Protein AF-A0AAD1HKG4-F1 (afdb_monomer_lite)

pLDDT: mean 86.73, std 10.95, range [50.19, 98.06]

Sequence (274 aa):
MAKKSSDQDLAYVILAVIAFFAVAWPYLLGTWLAVRAGAENPSTERSVTGWVFEAIWLIILASIVIVPRVQSAREQAEKARAEEEARRLAALKEQRKVDFGLAGAQRYEEAAVSVARIARSEAARTGWLGDDPAAYDFRADLKAIADNLRKAEKIRSVTADASSIRTFTESDKQMLRDAKAAVAKLEGSVERSILLIFECAKEAASIDLALREGRENVEMAARRDDLRNRLGSILYGAEGVPTEATSEAADVVTSRVAAFHDLKAALIDQRHAS

Secondary structure (DSSP, 8-state):
--HHHHHHHHHHHHHHHHHHHHHHHHHHHHHHHHHHTT--SS-HHHHHHHHHHHHHHHHHHHHHHHHHHHHHHHHHHHHHHHHHHHHHHHHHHHHHHHHHHHHHHHHHHHHHHHHHHHHHSHHHHTTTT-SSGGGG-THHHHHHHHHHHHHHHHHHHHHHGGGG-S---HHHHHHHHHHHHHHHHHHHHHHHHHHHHHHHHHHHHHHHHHHHHHHHHHHHHHHHHHHHHHHHHHHHSTTSS------HHHHHHHHHHHHHHHHHHHHHHHHH--

Radius of gyration: 45.84 Å; chains: 1; bounding box: 136×102×107 Å

Structure (mmCIF, N/CA/C/O backbone):
data_AF-A0AAD1HKG4-F1
#
_entry.id   AF-A0AAD1HKG4-F1
#
loop_
_atom_site.group_PDB
_atom_site.id
_atom_site.type_symbol
_atom_site.label_atom_id
_atom_site.label_alt_id
_atom_site.label_comp_id
_atom_site.label_asym_id
_atom_site.label_entity_id
_atom_site.label_seq_id
_atom_site.pdbx_PDB_ins_code
_atom_site.Cartn_x
_atom_site.Cartn_y
_atom_site.Cartn_z
_atom_site.occupancy
_atom_site.B_iso_or_equiv
_atom_site.auth_seq_id
_atom_site.auth_comp_id
_atom_site.auth_asym_id
_atom_site.auth_atom_id
_atom_site.pdbx_PDB_model_num
ATOM 1 N N . MET A 1 1 ? 19.906 61.289 -37.831 1.00 51.72 1 MET A N 1
ATOM 2 C CA . MET A 1 1 ? 19.184 60.078 -37.375 1.00 51.72 1 MET A CA 1
ATOM 3 C C . MET A 1 1 ? 18.498 59.433 -38.582 1.00 51.72 1 MET A C 1
ATOM 5 O O . MET A 1 1 ? 17.422 59.879 -38.933 1.00 51.72 1 MET A O 1
ATOM 9 N N . ALA A 1 2 ? 19.122 58.468 -39.272 1.00 55.19 2 ALA A N 1
ATOM 10 C CA . ALA A 1 2 ? 18.482 57.758 -40.405 1.00 55.19 2 ALA A CA 1
ATOM 11 C C . ALA A 1 2 ? 19.029 56.336 -40.676 1.00 55.19 2 ALA A C 1
ATOM 13 O O . ALA A 1 2 ? 18.552 55.655 -41.573 1.00 55.19 2 ALA A O 1
ATOM 14 N N . LYS A 1 3 ? 20.019 55.852 -39.910 1.00 55.12 3 LYS A N 1
ATOM 15 C CA . LYS A 1 3 ? 20.698 54.574 -40.201 1.00 55.12 3 LYS A CA 1
ATOM 16 C C . LYS A 1 3 ? 19.987 53.335 -39.631 1.00 55.12 3 LYS A C 1
ATOM 18 O O . LYS A 1 3 ? 20.236 52.226 -40.073 1.00 55.12 3 LYS A O 1
ATOM 23 N N . LYS A 1 4 ? 19.067 53.519 -38.678 1.00 53.75 4 LYS A N 1
ATOM 24 C CA . LYS A 1 4 ? 18.483 52.409 -37.906 1.00 53.75 4 LYS A CA 1
ATOM 25 C C . LYS A 1 4 ? 17.431 51.585 -38.672 1.00 53.75 4 LYS A C 1
ATOM 27 O O . LYS A 1 4 ? 17.257 50.424 -38.339 1.00 53.75 4 LYS A O 1
ATOM 32 N N . SER A 1 5 ? 16.772 52.155 -39.691 1.00 59.03 5 SER A N 1
ATOM 33 C CA . SER A 1 5 ? 15.777 51.432 -40.514 1.00 59.03 5 SER A CA 1
ATOM 34 C C . SER A 1 5 ? 16.444 50.482 -41.510 1.00 59.03 5 SER A C 1
ATOM 36 O O . SER A 1 5 ? 16.098 49.312 -41.567 1.00 59.03 5 SER A O 1
ATOM 38 N N . SER A 1 6 ? 17.475 50.955 -42.223 1.00 69.75 6 SER A N 1
ATOM 39 C CA . SER A 1 6 ? 18.133 50.189 -43.294 1.00 69.75 6 SER A CA 1
ATOM 40 C C . SER A 1 6 ? 18.816 48.911 -42.802 1.00 69.75 6 SER A C 1
ATOM 42 O O . SER A 1 6 ? 18.782 47.902 -43.501 1.00 69.75 6 SER A O 1
ATOM 44 N N . ASP A 1 7 ? 19.433 48.940 -41.618 1.00 77.19 7 ASP A N 1
ATOM 45 C CA . ASP A 1 7 ? 20.088 47.754 -41.050 1.00 77.19 7 ASP A CA 1
ATOM 46 C C . ASP A 1 7 ? 19.054 46.715 -40.579 1.00 77.19 7 ASP A C 1
ATOM 48 O O . ASP A 1 7 ? 19.297 45.511 -40.651 1.00 77.19 7 ASP A O 1
ATOM 52 N N . GLN A 1 8 ? 17.877 47.169 -40.139 1.00 79.19 8 GLN A N 1
ATOM 53 C CA . GLN A 1 8 ? 16.785 46.300 -39.709 1.00 79.19 8 GLN A CA 1
ATOM 54 C C . GLN A 1 8 ? 16.089 45.641 -40.911 1.00 79.19 8 GLN A C 1
ATOM 56 O O . GLN A 1 8 ? 15.831 44.439 -40.886 1.00 79.19 8 GLN A O 1
ATOM 61 N N . ASP A 1 9 ? 15.870 46.396 -41.989 1.00 81.81 9 ASP A N 1
ATOM 62 C CA . ASP A 1 9 ? 15.311 45.886 -43.246 1.00 81.81 9 ASP A CA 1
ATOM 63 C C . ASP A 1 9 ? 16.254 44.865 -43.906 1.00 81.81 9 ASP A C 1
ATOM 65 O O . ASP A 1 9 ? 15.821 43.797 -44.343 1.00 81.81 9 ASP A O 1
ATOM 69 N N . LEU A 1 10 ? 17.566 45.131 -43.889 1.00 86.50 10 LEU A N 1
ATOM 70 C CA . LEU A 1 10 ? 18.582 44.191 -44.367 1.00 86.50 10 LEU A CA 1
ATOM 71 C C . LEU A 1 10 ? 18.596 42.893 -43.543 1.00 86.50 10 LEU A C 1
ATOM 73 O O . LEU A 1 10 ? 18.680 41.804 -44.111 1.00 86.50 10 LEU A O 1
ATOM 77 N N . ALA A 1 11 ? 18.471 42.988 -42.216 1.00 85.06 11 ALA A N 1
ATOM 78 C CA . ALA A 1 11 ? 18.411 41.818 -41.343 1.00 85.06 11 ALA A CA 1
ATOM 79 C C . ALA A 1 11 ? 17.186 40.933 -41.636 1.00 85.06 11 ALA A C 1
ATOM 81 O O . ALA A 1 11 ? 17.314 39.708 -41.677 1.00 85.06 11 ALA A O 1
ATOM 82 N N . TYR A 1 12 ? 16.018 41.528 -41.905 1.00 86.44 12 TYR A N 1
ATOM 83 C CA . TYR A 1 12 ? 14.821 40.771 -42.287 1.00 86.44 12 TYR A CA 1
ATOM 84 C C . TYR A 1 12 ? 14.972 40.068 -43.635 1.00 86.44 12 TYR A C 1
ATOM 86 O O . TYR A 1 12 ? 14.580 38.909 -43.762 1.00 86.44 12 TYR A O 1
ATOM 94 N N . VAL A 1 13 ? 15.578 40.729 -44.625 1.00 86.31 13 VAL A N 1
ATOM 95 C CA . VAL A 1 13 ? 15.847 40.113 -45.932 1.00 86.31 13 VAL A CA 1
ATOM 96 C C . VAL A 1 13 ? 16.807 38.932 -45.788 1.00 86.31 13 VAL A C 1
ATOM 98 O O . VAL A 1 13 ? 16.543 37.861 -46.330 1.00 86.31 13 VAL A O 1
ATOM 101 N N . ILE A 1 14 ? 17.883 39.084 -45.010 1.00 87.94 14 ILE A N 1
ATOM 102 C CA . ILE A 1 14 ? 18.837 37.998 -44.749 1.00 87.94 14 ILE A CA 1
ATOM 103 C C . ILE A 1 14 ? 18.140 36.816 -44.060 1.00 87.94 14 ILE A C 1
ATOM 105 O O . ILE A 1 14 ? 18.314 35.674 -44.481 1.00 87.94 14 ILE A O 1
ATOM 109 N N . LEU A 1 15 ? 17.305 37.072 -43.049 1.00 86.62 15 LEU A N 1
ATOM 110 C CA . LEU A 1 15 ? 16.539 36.026 -42.366 1.00 86.62 15 LEU A CA 1
ATOM 111 C C . LEU A 1 15 ? 15.551 35.319 -43.301 1.00 86.62 15 LEU A C 1
ATOM 113 O O . LEU A 1 15 ? 15.438 34.096 -43.243 1.00 86.62 15 LEU A O 1
ATOM 117 N N . ALA A 1 16 ? 14.876 36.056 -44.185 1.00 85.25 16 ALA A N 1
ATOM 118 C CA . ALA A 1 16 ? 13.955 35.482 -45.163 1.00 85.25 16 ALA A CA 1
ATOM 119 C C . ALA A 1 16 ? 14.681 34.584 -46.178 1.00 85.25 16 ALA A C 1
ATOM 121 O O . ALA A 1 16 ? 14.198 33.497 -46.489 1.00 85.25 16 ALA A O 1
ATOM 122 N N . VAL A 1 17 ? 15.863 34.995 -46.648 1.00 85.62 17 VAL A N 1
ATOM 123 C CA . VAL A 1 17 ? 16.695 34.186 -47.553 1.00 85.62 17 VAL A CA 1
ATOM 124 C C . VAL A 1 17 ? 17.203 32.926 -46.851 1.00 85.62 17 VAL A C 1
ATOM 126 O O . VAL A 1 17 ? 17.112 31.837 -47.413 1.00 85.62 17 VAL A O 1
ATOM 129 N N . ILE A 1 18 ? 17.684 33.039 -45.609 1.00 87.25 18 ILE A N 1
ATOM 130 C CA . ILE A 1 18 ? 18.124 31.879 -44.819 1.00 87.25 18 ILE A CA 1
ATOM 131 C C . ILE A 1 18 ? 16.960 30.912 -44.587 1.00 87.25 18 ILE A C 1
ATOM 133 O O . ILE A 1 18 ? 17.129 29.709 -44.771 1.00 87.25 18 ILE A O 1
ATOM 137 N N . ALA A 1 19 ? 15.775 31.418 -44.239 1.00 83.00 19 ALA A N 1
ATOM 138 C CA . ALA A 1 19 ? 14.579 30.600 -44.070 1.00 83.00 19 ALA A CA 1
ATOM 139 C C . ALA A 1 19 ? 14.176 29.905 -45.380 1.00 83.00 19 ALA A C 1
ATOM 141 O O . ALA A 1 19 ? 13.879 28.713 -45.370 1.00 83.00 19 ALA A O 1
ATOM 142 N N . PHE A 1 20 ? 14.229 30.614 -46.512 1.00 83.38 20 PHE A N 1
ATOM 143 C CA . PHE A 1 20 ? 13.955 30.036 -47.825 1.00 83.38 20 PHE A CA 1
ATOM 144 C C . PHE A 1 20 ? 14.916 28.891 -48.152 1.00 83.38 20 PHE A C 1
ATOM 146 O O . PHE A 1 20 ? 14.460 27.816 -48.523 1.00 83.38 20 PHE A O 1
ATOM 153 N N . PHE A 1 21 ? 16.227 29.073 -47.964 1.00 81.44 21 PHE A N 1
ATOM 154 C CA . PHE A 1 21 ? 17.189 27.992 -48.188 1.00 81.44 21 PHE A CA 1
ATOM 155 C C . PHE A 1 21 ? 17.018 26.849 -47.182 1.00 81.44 21 PHE A C 1
ATOM 157 O O . PHE A 1 21 ? 17.066 25.692 -47.579 1.00 81.44 21 PHE A O 1
ATOM 164 N N . ALA A 1 22 ? 16.743 27.131 -45.908 1.00 77.75 22 ALA A N 1
ATOM 165 C CA . ALA A 1 22 ? 16.502 26.095 -44.902 1.00 77.75 22 ALA A CA 1
ATOM 166 C C . ALA A 1 22 ? 15.268 25.224 -45.209 1.00 77.75 22 ALA A C 1
ATOM 168 O O . ALA A 1 22 ? 15.234 24.055 -44.822 1.00 77.75 22 ALA A O 1
ATOM 169 N N . VAL A 1 23 ? 14.275 25.775 -45.914 1.00 78.81 23 VAL A N 1
ATOM 170 C CA . VAL A 1 23 ? 13.077 25.047 -46.354 1.00 78.81 23 VAL A CA 1
ATOM 171 C C . VAL A 1 23 ? 13.289 24.390 -47.717 1.00 78.81 23 VAL A C 1
ATOM 173 O O . VAL A 1 23 ? 13.015 23.213 -47.845 1.00 78.81 23 VAL A O 1
ATOM 176 N N . ALA A 1 24 ? 13.824 25.096 -48.716 1.00 82.12 24 ALA A N 1
ATOM 177 C CA . ALA A 1 24 ? 13.893 24.616 -50.100 1.00 82.12 24 ALA A CA 1
ATOM 178 C C . ALA A 1 24 ? 15.097 23.706 -50.411 1.00 82.12 24 ALA A C 1
ATOM 180 O O . ALA A 1 24 ? 15.128 23.066 -51.468 1.00 82.12 24 ALA A O 1
ATOM 181 N N . TRP A 1 25 ? 16.115 23.641 -49.543 1.00 85.56 25 TRP A N 1
ATOM 182 C CA . TRP A 1 25 ? 17.305 22.826 -49.813 1.00 85.56 25 TRP A CA 1
ATOM 183 C C . TRP A 1 25 ? 17.052 21.314 -49.993 1.00 85.56 25 TRP A C 1
ATOM 185 O O . TRP A 1 25 ? 17.747 20.740 -50.833 1.00 85.56 25 TRP A O 1
ATOM 195 N N . PRO A 1 26 ? 16.099 20.639 -49.309 1.00 87.00 26 PRO A N 1
ATOM 196 C CA . PRO A 1 26 ? 15.870 19.205 -49.490 1.00 87.00 26 PRO A CA 1
ATOM 197 C C . PRO A 1 26 ? 15.306 18.906 -50.880 1.00 87.00 26 PRO A C 1
ATOM 199 O O . PRO A 1 26 ? 15.762 17.973 -51.542 1.00 87.00 26 PRO A O 1
ATOM 202 N N . TYR A 1 27 ? 14.386 19.743 -51.368 1.00 85.50 27 TYR A N 1
ATOM 203 C CA . TYR A 1 27 ? 13.899 19.681 -52.744 1.00 85.50 27 TYR A CA 1
ATOM 204 C C . TYR A 1 27 ? 15.035 19.872 -53.768 1.00 85.50 27 TYR A C 1
ATOM 206 O O . TYR A 1 27 ? 15.155 19.118 -54.742 1.00 85.50 27 TYR A O 1
ATOM 214 N N . LEU A 1 28 ? 15.922 20.848 -53.538 1.00 84.81 28 LEU A N 1
ATOM 215 C CA . LEU A 1 28 ? 17.097 21.082 -54.389 1.00 84.81 28 LEU A CA 1
ATOM 216 C C . LEU A 1 28 ? 18.087 19.903 -54.349 1.00 84.81 28 LEU A C 1
ATOM 218 O O . LEU A 1 28 ? 18.646 19.530 -55.380 1.00 84.81 28 LEU A O 1
ATOM 222 N N . LEU A 1 29 ? 18.262 19.266 -53.190 1.00 86.00 29 LEU A N 1
ATOM 223 C CA . LEU A 1 29 ? 19.103 18.081 -53.032 1.00 86.00 29 LEU A CA 1
ATOM 224 C C . LEU A 1 29 ? 18.518 16.866 -53.769 1.00 86.00 29 LEU A C 1
ATOM 226 O O . LEU A 1 29 ? 19.240 16.185 -54.499 1.00 86.00 29 LEU A O 1
ATOM 230 N N . GLY A 1 30 ? 17.213 16.615 -53.624 1.00 83.19 30 GLY A N 1
ATOM 231 C CA . GLY A 1 30 ? 16.519 15.508 -54.287 1.00 83.19 30 GLY A CA 1
ATOM 232 C C . GLY A 1 30 ? 16.520 15.639 -55.813 1.00 83.19 30 GLY A C 1
ATOM 233 O O . GLY A 1 30 ? 16.747 14.660 -56.531 1.00 83.19 30 GLY A O 1
ATOM 234 N N . THR A 1 31 ? 16.346 16.859 -56.326 1.00 84.25 31 THR A N 1
ATOM 235 C CA . THR A 1 31 ? 16.421 17.142 -57.769 1.00 84.25 31 THR A CA 1
ATOM 236 C C . THR A 1 31 ? 17.850 17.065 -58.318 1.00 84.25 31 THR A C 1
ATOM 238 O O . THR A 1 31 ? 18.023 16.656 -59.467 1.00 84.25 31 THR A O 1
ATOM 241 N N . TRP A 1 32 ? 18.873 17.417 -57.529 1.00 84.50 32 TRP A N 1
ATOM 242 C CA . TRP A 1 32 ? 20.290 17.273 -57.895 1.00 84.50 32 TRP A CA 1
ATOM 243 C C . TRP A 1 32 ? 20.738 15.805 -57.932 1.00 84.50 32 TRP A C 1
ATOM 245 O O . TRP A 1 32 ? 21.397 15.385 -58.886 1.00 84.50 32 TRP A O 1
ATOM 255 N N . LEU A 1 33 ? 20.327 15.003 -56.942 1.00 82.50 33 LEU A N 1
ATOM 256 C CA . LEU A 1 33 ? 20.590 13.560 -56.902 1.00 82.50 33 LEU A CA 1
ATOM 257 C C . LEU A 1 33 ? 19.993 12.839 -58.117 1.00 82.50 33 LEU A C 1
ATOM 259 O O . LEU A 1 33 ? 20.671 12.012 -58.722 1.00 82.50 33 LEU A O 1
ATOM 263 N N . ALA A 1 34 ? 18.771 13.199 -58.520 1.00 80.88 34 ALA A N 1
ATOM 264 C CA . ALA A 1 34 ? 18.130 12.623 -59.701 1.00 80.88 34 ALA A CA 1
ATOM 265 C C . ALA A 1 34 ? 18.898 12.912 -61.004 1.00 80.88 34 ALA A C 1
ATOM 267 O O . ALA A 1 34 ? 19.060 12.014 -61.825 1.00 80.88 34 ALA A O 1
ATOM 268 N N . VAL A 1 35 ? 19.448 14.122 -61.181 1.00 83.12 35 VAL A N 1
ATOM 269 C CA . VAL A 1 35 ? 20.307 14.436 -62.346 1.00 83.12 35 VAL A CA 1
ATOM 270 C C . VAL A 1 35 ? 21.562 13.580 -62.346 1.00 83.12 35 VAL A C 1
ATOM 272 O O . VAL A 1 35 ? 21.963 13.057 -63.381 1.00 83.12 35 VAL A O 1
ATOM 275 N N . ARG A 1 36 ? 22.185 13.410 -61.177 1.00 83.81 36 ARG A N 1
ATOM 276 C CA . ARG A 1 36 ? 23.405 12.609 -61.047 1.00 83.81 36 ARG A CA 1
ATOM 277 C C . ARG A 1 36 ? 23.162 11.117 -61.292 1.00 83.81 36 ARG A C 1
ATOM 279 O O . ARG A 1 36 ? 24.088 10.422 -61.697 1.00 83.81 36 ARG A O 1
ATOM 286 N N . ALA A 1 37 ? 21.932 10.652 -61.082 1.00 81.38 37 ALA A N 1
ATOM 287 C CA . ALA A 1 37 ? 21.478 9.303 -61.407 1.00 81.38 37 ALA A CA 1
ATOM 288 C C . ALA A 1 37 ? 21.045 9.128 -62.880 1.00 81.38 37 ALA A C 1
ATOM 290 O O . ALA A 1 37 ? 20.705 8.015 -63.268 1.00 81.38 37 ALA A O 1
ATOM 291 N N . GLY A 1 38 ? 21.089 10.188 -63.701 1.00 81.19 38 GLY A N 1
ATOM 292 C CA . GLY A 1 38 ? 20.827 10.124 -65.143 1.00 81.19 38 GLY A CA 1
ATOM 293 C C . GLY A 1 38 ? 19.464 10.653 -65.598 1.00 81.19 38 GLY A C 1
ATOM 294 O O . GLY A 1 38 ? 19.122 10.474 -66.762 1.00 81.19 38 GLY A O 1
ATOM 295 N N . ALA A 1 39 ? 18.687 11.312 -64.731 1.00 78.25 39 ALA A N 1
ATOM 296 C CA . ALA A 1 39 ? 17.393 11.867 -65.128 1.00 78.25 39 ALA A CA 1
ATOM 297 C C . ALA A 1 39 ? 17.550 13.068 -66.083 1.00 78.25 39 ALA A C 1
ATOM 299 O O . ALA A 1 39 ? 18.224 14.055 -65.762 1.00 78.25 39 ALA A O 1
ATOM 300 N N . GLU A 1 40 ? 16.880 13.010 -67.236 1.00 69.44 40 GLU A N 1
ATOM 301 C CA . GLU A 1 40 ? 16.867 14.079 -68.241 1.00 69.44 40 GLU A CA 1
ATOM 302 C C . GLU A 1 40 ? 16.102 15.333 -67.768 1.00 69.44 40 GLU A C 1
ATOM 304 O O . GLU A 1 40 ? 15.341 15.319 -66.794 1.00 69.44 40 GLU A O 1
ATOM 309 N N . ASN A 1 41 ? 16.317 16.464 -68.448 1.00 67.00 41 ASN A N 1
ATOM 310 C CA . ASN A 1 41 ? 15.628 17.721 -68.161 1.00 67.00 41 ASN A CA 1
ATOM 311 C C . ASN A 1 41 ? 14.741 18.137 -69.349 1.00 67.00 41 ASN A C 1
ATOM 313 O O . ASN A 1 41 ? 15.314 18.506 -70.377 1.00 67.00 41 ASN A O 1
ATOM 317 N N . PRO A 1 42 ? 13.394 18.160 -69.225 1.00 60.59 42 PRO A N 1
ATOM 318 C CA . PRO A 1 42 ? 12.565 17.902 -68.033 1.00 60.59 42 PRO A CA 1
ATOM 319 C C . PRO A 1 42 ? 12.135 16.425 -67.855 1.00 60.59 42 PRO A C 1
ATOM 321 O O . PRO A 1 42 ? 11.695 15.792 -68.806 1.00 60.59 42 PRO A O 1
ATOM 324 N N . SER A 1 43 ? 12.179 15.904 -66.617 1.00 73.69 43 SER A N 1
ATOM 325 C CA . SER A 1 43 ? 11.678 14.564 -66.245 1.00 73.69 43 SER A CA 1
ATOM 326 C C . SER A 1 43 ? 10.857 14.613 -64.952 1.00 73.69 43 SER A C 1
ATOM 328 O O . SER A 1 43 ? 11.250 15.256 -63.973 1.00 73.69 43 SER A O 1
ATOM 330 N N . THR A 1 44 ? 9.736 13.887 -64.933 1.00 77.81 44 THR A N 1
ATOM 331 C CA . THR A 1 44 ? 8.884 13.663 -63.751 1.00 77.81 44 THR A CA 1
ATOM 332 C C . THR A 1 44 ? 9.649 13.048 -62.582 1.00 77.81 44 THR A C 1
ATOM 334 O O . THR A 1 44 ? 9.318 13.312 -61.428 1.00 77.81 44 THR A O 1
ATOM 337 N N . GLU A 1 45 ? 10.712 12.291 -62.855 1.00 76.62 45 GLU A N 1
ATOM 338 C CA . GLU A 1 45 ? 11.537 11.636 -61.836 1.00 76.62 45 GLU A CA 1
ATOM 339 C C . GLU A 1 45 ? 12.228 12.650 -60.915 1.00 76.62 45 GLU A C 1
ATOM 341 O O . GLU A 1 45 ? 12.289 12.435 -59.706 1.00 76.62 45 GLU A O 1
ATOM 346 N N . ARG A 1 46 ? 12.659 13.805 -61.447 1.00 75.25 46 ARG A N 1
ATOM 347 C CA . ARG A 1 46 ? 13.297 14.873 -60.653 1.00 75.25 46 ARG A CA 1
ATOM 348 C C . ARG A 1 46 ? 12.312 15.535 -59.698 1.00 75.25 46 ARG A C 1
ATOM 350 O O . ARG A 1 46 ? 12.654 15.833 -58.556 1.00 75.25 46 ARG A O 1
ATOM 357 N N . SER A 1 47 ? 11.090 15.779 -60.163 1.00 80.56 47 SER A N 1
ATOM 358 C CA . SER A 1 47 ? 10.039 16.357 -59.326 1.00 80.56 47 SER A CA 1
ATOM 359 C C . SER A 1 47 ? 9.637 15.393 -58.213 1.00 80.56 47 SER A C 1
ATOM 361 O O . SER A 1 47 ? 9.497 15.819 -57.070 1.00 80.56 47 SER A O 1
ATOM 363 N N . VAL A 1 48 ? 9.510 14.097 -58.517 1.00 84.12 48 VAL A N 1
ATOM 364 C CA . VAL A 1 48 ? 9.169 13.076 -57.518 1.00 84.12 48 VAL A CA 1
ATOM 365 C C . VAL A 1 48 ? 10.259 12.965 -56.449 1.00 84.12 48 VAL A C 1
ATOM 367 O O . VAL A 1 48 ? 9.935 13.022 -55.264 1.00 84.12 48 VAL A O 1
ATOM 370 N N . THR A 1 49 ? 11.544 12.885 -56.817 1.00 80.56 49 THR A N 1
ATOM 371 C CA . THR A 1 49 ? 12.629 12.820 -55.820 1.00 80.56 49 THR A CA 1
ATOM 372 C C . THR A 1 49 ? 12.729 14.094 -54.983 1.00 80.56 49 THR A C 1
ATOM 374 O O . THR A 1 49 ? 12.947 14.004 -53.777 1.00 80.56 49 THR A O 1
ATOM 377 N N . GLY A 1 50 ? 12.517 15.272 -55.579 1.00 81.44 50 GLY A N 1
ATOM 378 C CA . GLY A 1 50 ? 12.453 16.540 -54.849 1.00 81.44 50 GLY A CA 1
ATOM 379 C C . GLY A 1 50 ? 11.352 16.547 -53.783 1.00 81.44 50 GLY A C 1
ATOM 380 O O . GLY A 1 50 ? 11.618 16.861 -52.624 1.00 81.44 50 GLY A O 1
ATOM 381 N N . TRP A 1 51 ? 10.133 16.137 -54.142 1.00 84.94 51 TRP A N 1
ATOM 382 C CA . TRP A 1 51 ? 9.006 16.071 -53.204 1.00 84.94 51 TRP A CA 1
ATOM 383 C C . TRP A 1 51 ? 9.176 15.006 -52.114 1.00 84.94 51 TRP A C 1
ATOM 385 O O . TRP A 1 51 ? 8.744 15.231 -50.987 1.00 84.94 51 TRP A O 1
ATOM 395 N N . VAL A 1 52 ? 9.822 13.871 -52.405 1.00 87.62 52 VAL A N 1
ATOM 396 C CA . VAL A 1 52 ? 10.095 12.832 -51.394 1.00 87.62 52 VAL A CA 1
ATOM 397 C C . VAL A 1 52 ? 11.029 13.359 -50.302 1.00 87.62 52 VAL A C 1
ATOM 399 O O . VAL A 1 52 ? 10.743 13.185 -49.118 1.00 87.62 52 VAL A O 1
ATOM 402 N N . PHE A 1 53 ? 12.118 14.036 -50.678 1.00 83.31 53 PHE A N 1
ATOM 403 C CA . PHE A 1 53 ? 13.048 14.626 -49.708 1.00 83.31 53 PHE A CA 1
ATOM 404 C C . PHE A 1 53 ? 12.395 15.753 -48.900 1.00 83.31 53 PHE A C 1
ATOM 406 O O . PHE A 1 53 ? 12.575 15.812 -47.684 1.00 83.31 53 PHE A O 1
ATOM 413 N N . GLU A 1 54 ? 11.592 16.596 -49.551 1.00 85.50 54 GLU A N 1
ATOM 414 C CA . GLU A 1 54 ? 10.833 17.661 -48.889 1.00 85.50 54 GLU A CA 1
ATOM 415 C C . GLU A 1 54 ? 9.821 17.096 -47.879 1.00 85.50 54 GLU A C 1
ATOM 417 O O . GLU A 1 54 ? 9.764 17.534 -46.733 1.00 85.50 54 GLU A O 1
ATOM 422 N N . ALA A 1 55 ? 9.062 16.063 -48.255 1.00 86.56 55 ALA A N 1
ATOM 423 C CA . ALA A 1 55 ? 8.088 15.430 -47.369 1.00 86.56 55 ALA A CA 1
ATOM 424 C C . ALA A 1 55 ? 8.754 14.798 -46.136 1.00 86.56 55 ALA A C 1
ATOM 426 O O . ALA A 1 55 ? 8.270 14.978 -45.018 1.00 86.56 55 ALA A O 1
ATOM 427 N N . ILE A 1 56 ? 9.886 14.105 -46.315 1.00 89.00 56 ILE A N 1
ATOM 428 C CA . ILE A 1 56 ? 10.662 13.542 -45.198 1.00 89.00 56 ILE A CA 1
ATOM 429 C C . ILE A 1 56 ? 11.170 14.662 -44.282 1.00 89.00 56 ILE A C 1
ATOM 431 O O . ILE A 1 56 ? 11.043 14.560 -43.062 1.00 89.00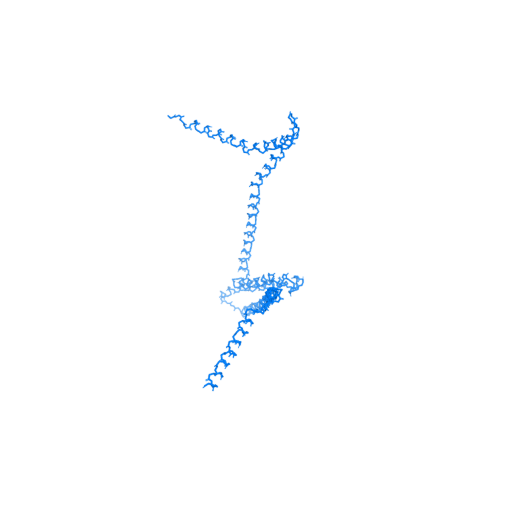 56 ILE A O 1
ATOM 435 N N . TRP A 1 57 ? 11.698 15.750 -44.850 1.00 87.50 57 TRP A N 1
ATOM 436 C CA . TRP A 1 57 ? 12.171 16.902 -44.083 1.00 87.50 57 TRP A CA 1
ATOM 437 C C . TRP A 1 57 ? 11.055 17.558 -43.262 1.00 87.50 57 TRP A C 1
ATOM 439 O O . TRP A 1 57 ? 11.229 17.805 -42.068 1.00 87.50 57 TRP A O 1
ATOM 449 N N . LEU A 1 58 ? 9.877 17.760 -43.854 1.00 87.06 58 LEU A N 1
ATOM 450 C CA . LEU A 1 58 ? 8.717 18.319 -43.160 1.00 87.06 58 LEU A CA 1
ATOM 451 C C . LEU A 1 58 ? 8.202 17.397 -42.047 1.00 87.06 58 LEU A C 1
ATOM 453 O O . LEU A 1 58 ? 7.832 17.888 -40.981 1.00 87.06 58 LEU A O 1
ATOM 457 N N . ILE A 1 59 ? 8.227 16.075 -42.243 1.00 89.50 59 ILE A N 1
ATOM 458 C CA . ILE A 1 59 ? 7.903 15.102 -41.187 1.00 89.50 59 ILE A CA 1
ATOM 459 C C . ILE A 1 59 ? 8.907 15.208 -40.034 1.00 89.50 59 ILE A C 1
ATOM 461 O O . ILE A 1 59 ? 8.497 15.209 -38.873 1.00 89.50 59 ILE A O 1
ATOM 465 N N . ILE A 1 60 ? 10.204 15.349 -40.329 1.00 90.25 60 ILE A N 1
ATOM 466 C CA . ILE A 1 60 ? 11.242 15.538 -39.308 1.00 90.25 60 ILE A CA 1
ATOM 467 C C . ILE A 1 60 ? 10.987 16.833 -38.527 1.00 90.25 60 ILE A C 1
ATOM 469 O O . ILE A 1 60 ? 10.911 16.790 -37.298 1.00 90.25 60 ILE A O 1
ATOM 473 N N . LEU A 1 61 ? 10.764 17.962 -39.202 1.00 88.44 61 LEU A N 1
ATOM 474 C CA . LEU A 1 61 ? 10.468 19.236 -38.536 1.00 88.44 61 LEU A CA 1
ATOM 475 C C . LEU A 1 61 ? 9.191 19.169 -37.692 1.00 88.44 61 LEU A C 1
ATOM 477 O O . LEU A 1 61 ? 9.179 19.620 -36.545 1.00 88.44 61 LEU A O 1
ATOM 481 N N . ALA A 1 62 ? 8.130 18.560 -38.221 1.00 89.19 62 ALA A N 1
ATOM 482 C CA . ALA A 1 62 ? 6.892 18.356 -37.483 1.00 89.19 62 ALA A CA 1
ATOM 483 C C . ALA A 1 62 ? 7.120 17.466 -36.249 1.00 89.19 62 ALA A C 1
ATOM 485 O O . ALA A 1 62 ? 6.621 17.775 -35.166 1.00 89.19 62 ALA A O 1
ATOM 486 N N . SER A 1 63 ? 7.924 16.405 -36.371 1.00 87.31 63 SER A N 1
ATOM 487 C CA . SER A 1 63 ? 8.234 15.497 -35.262 1.00 87.31 63 SER A CA 1
ATOM 488 C C . SER A 1 63 ? 8.975 16.200 -34.118 1.00 87.31 63 SER A C 1
ATOM 490 O O . SER A 1 63 ? 8.612 15.998 -32.959 1.00 87.31 63 SER A O 1
ATOM 492 N N . ILE A 1 64 ? 9.910 17.109 -34.427 1.00 91.00 64 ILE A N 1
ATOM 493 C CA . ILE A 1 64 ? 10.660 17.904 -33.435 1.00 91.00 64 ILE A CA 1
ATOM 494 C C . ILE A 1 64 ? 9.718 18.749 -32.569 1.00 91.00 64 ILE A C 1
ATOM 496 O O . ILE A 1 64 ? 9.997 18.990 -31.398 1.00 91.00 64 ILE A O 1
ATOM 500 N N . VAL A 1 65 ? 8.583 19.182 -33.116 1.00 91.75 65 VAL A N 1
ATOM 501 C CA . VAL A 1 65 ? 7.626 20.050 -32.420 1.00 91.75 65 VAL A CA 1
ATOM 502 C C . VAL A 1 65 ? 6.510 19.252 -31.737 1.00 91.75 65 VAL A C 1
ATOM 504 O O . VAL A 1 65 ? 6.073 19.607 -30.639 1.00 91.75 65 VAL A O 1
ATOM 507 N N . ILE A 1 66 ? 6.026 18.189 -32.381 1.00 91.56 66 ILE A N 1
ATOM 508 C CA . ILE A 1 66 ? 4.868 17.409 -31.928 1.00 91.56 66 ILE A CA 1
ATOM 509 C C . ILE A 1 66 ? 5.265 16.426 -30.825 1.00 91.56 66 ILE A C 1
ATOM 511 O O . ILE A 1 66 ? 4.575 16.353 -29.808 1.00 91.56 66 ILE A O 1
ATOM 515 N N . VAL A 1 67 ? 6.374 15.697 -30.985 1.00 90.81 67 VAL A N 1
ATOM 516 C CA . VAL A 1 67 ? 6.808 14.667 -30.027 1.00 90.81 67 VAL A CA 1
ATOM 517 C C . VAL A 1 67 ? 6.990 15.227 -28.610 1.00 90.81 67 VAL A C 1
ATOM 519 O O . VAL A 1 67 ? 6.339 14.700 -27.705 1.00 90.81 67 VAL A O 1
ATOM 522 N N . PRO A 1 68 ? 7.763 16.309 -28.377 1.00 91.00 68 PRO A N 1
ATOM 523 C CA . PRO A 1 68 ? 7.934 16.838 -27.027 1.00 91.00 68 PRO A CA 1
ATOM 524 C C . PRO A 1 68 ? 6.637 17.410 -26.452 1.00 91.00 68 PRO A C 1
ATOM 526 O O . PRO A 1 68 ? 6.408 17.281 -25.255 1.00 91.00 68 PRO A O 1
ATOM 529 N N . ARG A 1 69 ? 5.741 17.973 -27.277 1.00 89.50 69 ARG A N 1
ATOM 530 C CA . ARG A 1 69 ? 4.428 18.442 -26.801 1.00 89.50 69 ARG A CA 1
ATOM 531 C C . ARG A 1 69 ? 3.533 17.300 -26.342 1.00 89.50 69 ARG A C 1
ATOM 533 O O . ARG A 1 69 ? 2.894 17.405 -25.296 1.00 89.50 69 ARG A O 1
ATOM 540 N N . VAL A 1 70 ? 3.498 16.206 -27.100 1.00 91.75 70 VAL A N 1
ATOM 541 C CA . VAL A 1 70 ? 2.737 15.006 -26.732 1.00 91.75 70 VAL A CA 1
ATOM 542 C C . VAL A 1 70 ? 3.329 14.366 -25.478 1.00 91.75 70 VAL A C 1
ATOM 544 O O . VAL A 1 70 ? 2.575 13.985 -24.587 1.00 91.75 70 VAL A O 1
ATOM 547 N N . GLN A 1 71 ? 4.657 14.292 -25.366 1.00 90.94 71 GLN A N 1
ATOM 548 C CA . GLN A 1 71 ? 5.334 13.793 -24.166 1.00 90.94 71 GLN A CA 1
ATOM 549 C C . GLN A 1 71 ? 5.043 14.675 -22.948 1.00 90.94 71 GLN A C 1
ATOM 551 O O . GLN A 1 71 ? 4.563 14.166 -21.940 1.00 90.94 71 GLN A O 1
ATOM 556 N N . SER A 1 72 ? 5.193 15.998 -23.063 1.00 89.69 72 SER A N 1
ATOM 557 C CA . SER A 1 72 ? 4.900 16.921 -21.962 1.00 89.69 72 SER A CA 1
ATOM 558 C C . SER A 1 72 ? 3.433 16.876 -21.537 1.00 89.69 72 SER A C 1
ATOM 560 O O . SER A 1 72 ? 3.133 16.952 -20.350 1.00 89.69 72 SER A O 1
ATOM 562 N N . ALA A 1 73 ? 2.506 16.715 -22.488 1.00 92.56 73 ALA A N 1
ATOM 563 C CA . ALA A 1 73 ? 1.086 16.581 -22.183 1.00 92.56 73 ALA A CA 1
ATOM 564 C C . ALA A 1 73 ? 0.785 15.262 -21.453 1.00 92.56 73 ALA A C 1
ATOM 566 O O . ALA A 1 73 ? -0.028 15.249 -20.530 1.00 92.56 73 ALA A O 1
ATOM 567 N N . ARG A 1 74 ? 1.459 14.163 -21.823 1.00 90.62 74 ARG A N 1
ATOM 568 C CA . ARG A 1 74 ? 1.358 12.877 -21.115 1.00 90.62 74 ARG A CA 1
ATOM 569 C C . ARG A 1 74 ? 1.904 12.979 -19.697 1.00 90.62 74 ARG A C 1
ATOM 571 O O . ARG A 1 74 ? 1.199 12.608 -18.768 1.00 90.62 74 ARG A O 1
ATOM 578 N N . GLU A 1 75 ? 3.086 13.559 -19.518 1.00 92.94 75 GLU A N 1
ATOM 579 C CA . GLU A 1 75 ? 3.678 13.763 -18.192 1.00 92.94 75 GLU A CA 1
ATOM 580 C C . GLU A 1 75 ? 2.809 14.657 -17.300 1.00 92.94 75 GLU A C 1
ATOM 582 O O . GLU A 1 75 ? 2.638 14.381 -16.115 1.00 92.94 75 GLU A O 1
ATOM 587 N N . GLN A 1 76 ? 2.232 15.728 -17.852 1.00 93.06 76 GLN A N 1
ATOM 588 C CA . GLN A 1 76 ? 1.300 16.586 -17.119 1.00 93.06 76 GLN A CA 1
ATOM 589 C C . GLN A 1 76 ? 0.018 15.840 -16.747 1.00 93.06 76 GLN A C 1
ATOM 591 O O . GLN A 1 76 ? -0.462 15.987 -15.625 1.00 93.06 76 GLN A O 1
ATOM 596 N N . ALA A 1 77 ? -0.519 15.015 -17.649 1.00 93.06 77 ALA A N 1
ATOM 597 C CA . ALA A 1 77 ? -1.689 14.194 -17.363 1.00 93.06 77 ALA A CA 1
ATOM 598 C C . ALA A 1 77 ? -1.399 13.137 -16.284 1.00 93.06 77 ALA A C 1
ATOM 600 O O . ALA A 1 77 ? -2.233 12.921 -15.408 1.00 93.06 77 ALA A O 1
ATOM 601 N N . GLU A 1 78 ? -0.225 12.505 -16.308 1.00 94.00 78 GLU A N 1
ATOM 602 C CA . GLU A 1 78 ? 0.212 11.557 -15.276 1.00 94.00 78 GLU A CA 1
ATOM 603 C C . GLU A 1 78 ? 0.398 12.241 -13.920 1.00 94.00 78 GLU A C 1
ATOM 605 O O . GLU A 1 78 ? -0.115 11.749 -12.916 1.00 94.00 78 GLU A O 1
ATOM 610 N N . LYS A 1 79 ? 1.043 13.414 -13.885 1.00 94.12 79 LYS A N 1
ATOM 611 C CA . LYS A 1 79 ? 1.178 14.218 -12.661 1.00 94.12 79 LYS A CA 1
ATOM 612 C C . LYS A 1 79 ? -0.179 14.648 -12.115 1.00 94.12 79 LYS A C 1
ATOM 614 O O . LYS A 1 79 ? -0.427 14.477 -10.929 1.00 94.12 79 LYS A O 1
ATOM 619 N N . ALA A 1 80 ? -1.080 15.128 -12.972 1.00 94.81 80 ALA A N 1
ATOM 620 C CA . ALA A 1 80 ? -2.425 15.519 -12.565 1.00 94.81 80 ALA A CA 1
ATOM 621 C C . ALA A 1 80 ? -3.214 14.336 -11.978 1.00 94.81 80 ALA A C 1
ATOM 623 O O . ALA A 1 80 ? -3.868 14.492 -10.948 1.00 94.81 80 ALA A O 1
ATOM 624 N N . ARG A 1 81 ? -3.108 13.142 -12.582 1.00 94.12 81 ARG A N 1
ATOM 625 C CA . ARG A 1 81 ? -3.710 11.908 -12.048 1.00 94.12 81 ARG A CA 1
ATOM 626 C C . ARG A 1 81 ? -3.112 11.527 -10.696 1.00 94.12 81 ARG A C 1
ATOM 628 O O . ARG A 1 81 ? -3.862 11.290 -9.755 1.00 94.12 81 ARG A O 1
ATOM 635 N N . ALA A 1 82 ? -1.786 11.533 -10.574 1.00 93.69 82 ALA A N 1
ATOM 636 C CA . ALA A 1 82 ? -1.102 11.224 -9.320 1.00 93.69 82 ALA A CA 1
ATOM 637 C C . ALA A 1 82 ? -1.463 12.221 -8.203 1.00 93.69 82 ALA A C 1
ATOM 639 O O . ALA A 1 82 ? -1.697 11.826 -7.062 1.00 93.69 82 ALA A O 1
ATOM 640 N N . GLU A 1 83 ? -1.567 13.513 -8.523 1.00 94.81 83 GLU A N 1
ATOM 641 C CA . GLU A 1 83 ? -2.015 14.546 -7.587 1.00 94.81 83 GLU A CA 1
ATOM 642 C C . GLU A 1 83 ? -3.481 14.378 -7.181 1.00 94.81 83 GLU A C 1
ATOM 644 O O . GLU A 1 83 ? -3.842 14.643 -6.033 1.00 94.81 83 GLU A O 1
ATOM 649 N N . GLU A 1 84 ? -4.352 13.982 -8.108 1.00 95.19 84 GLU A N 1
ATOM 650 C CA . GLU A 1 84 ? -5.755 13.713 -7.809 1.00 95.19 84 GLU A CA 1
ATOM 651 C C . GLU A 1 84 ? -5.897 12.487 -6.900 1.00 95.19 84 GLU A C 1
ATOM 653 O O . GLU A 1 84 ? -6.611 12.539 -5.897 1.00 95.19 84 GLU A O 1
ATOM 658 N N . GLU A 1 85 ? -5.174 11.407 -7.190 1.00 93.38 85 GLU A N 1
ATOM 659 C CA . GLU A 1 85 ? -5.122 10.218 -6.342 1.00 93.38 85 GLU A CA 1
ATOM 660 C C . GLU A 1 85 ? -4.576 10.543 -4.949 1.00 93.38 85 GLU A C 1
ATOM 662 O O . GLU A 1 85 ? -5.181 10.161 -3.947 1.00 93.38 85 GLU A O 1
ATOM 667 N N . ALA A 1 86 ? -3.494 11.321 -4.861 1.00 93.06 86 ALA A N 1
ATOM 668 C CA . ALA A 1 86 ? -2.940 11.771 -3.588 1.00 93.06 86 ALA A CA 1
ATOM 669 C C . ALA A 1 86 ? -3.950 12.609 -2.788 1.00 93.06 86 ALA A C 1
ATOM 671 O O . ALA A 1 86 ? -4.113 12.393 -1.585 1.00 93.06 86 ALA A O 1
ATOM 672 N N . ARG A 1 87 ? -4.682 13.517 -3.450 1.00 95.06 87 ARG A N 1
ATOM 673 C CA . ARG A 1 87 ? -5.758 14.306 -2.827 1.00 95.06 87 ARG A CA 1
ATOM 674 C C . ARG A 1 87 ? -6.900 13.426 -2.328 1.00 95.06 87 ARG A C 1
ATOM 676 O O . ARG A 1 87 ? -7.350 13.607 -1.199 1.00 95.06 87 ARG A O 1
ATOM 683 N N . ARG A 1 88 ? -7.342 12.452 -3.127 1.00 94.38 88 ARG A N 1
ATOM 684 C CA . ARG A 1 88 ? -8.382 11.486 -2.734 1.00 94.38 88 ARG A CA 1
ATOM 685 C C . ARG A 1 88 ? -7.939 10.664 -1.523 1.00 94.38 88 ARG A C 1
ATOM 687 O O . ARG A 1 88 ? -8.699 10.525 -0.569 1.00 94.38 88 ARG A O 1
ATOM 694 N N . LEU A 1 89 ? -6.702 10.170 -1.519 1.00 91.31 89 LEU A N 1
ATOM 695 C CA . LEU A 1 89 ? -6.141 9.420 -0.394 1.00 91.31 89 LEU A CA 1
ATOM 696 C C . LEU A 1 89 ? -6.013 10.281 0.867 1.00 91.31 89 LEU A C 1
ATOM 698 O O . LEU A 1 89 ? -6.338 9.810 1.955 1.00 91.31 89 LEU A O 1
ATOM 702 N N . ALA A 1 90 ? -5.580 11.537 0.735 1.00 92.88 90 ALA A N 1
ATOM 703 C CA . ALA A 1 90 ? -5.516 12.474 1.852 1.00 92.88 90 ALA A CA 1
ATOM 704 C C . ALA A 1 90 ? -6.911 12.750 2.435 1.00 92.88 90 ALA A C 1
ATOM 706 O O . ALA A 1 90 ? -7.092 12.658 3.646 1.00 92.88 90 ALA A O 1
ATOM 707 N N . ALA A 1 91 ? -7.913 12.989 1.584 1.00 94.75 91 ALA A N 1
ATOM 708 C CA . ALA A 1 91 ? -9.294 13.186 2.016 1.00 94.75 91 ALA A CA 1
ATOM 709 C C . ALA A 1 91 ? -9.849 11.957 2.755 1.00 94.75 91 ALA A C 1
ATOM 711 O O . ALA A 1 91 ? -10.461 12.099 3.811 1.00 94.75 91 ALA A O 1
ATOM 712 N N . LEU A 1 92 ? -9.574 10.745 2.256 1.00 93.44 92 LEU A N 1
ATOM 713 C CA . LEU A 1 92 ? -9.955 9.507 2.941 1.00 93.44 92 LEU A CA 1
ATOM 714 C C . LEU A 1 92 ? -9.272 9.372 4.307 1.00 93.44 92 LEU A C 1
ATOM 716 O O . LEU A 1 92 ? -9.916 8.951 5.263 1.00 93.44 92 LEU A O 1
ATOM 720 N N . LYS A 1 93 ? -7.991 9.737 4.427 1.00 92.88 93 LYS A N 1
ATOM 721 C CA . LYS A 1 93 ? -7.272 9.718 5.712 1.00 92.88 93 LYS A CA 1
ATOM 722 C C . LYS A 1 93 ? -7.863 10.704 6.714 1.00 92.88 93 LYS A C 1
ATOM 724 O O . LYS A 1 93 ? -8.051 10.341 7.872 1.00 92.88 93 LYS A O 1
ATOM 729 N N . GLU A 1 94 ? -8.190 11.919 6.281 1.00 94.00 94 GLU A N 1
ATOM 730 C CA . GLU A 1 94 ? -8.863 12.894 7.145 1.00 94.00 94 GLU A CA 1
ATOM 731 C C . GLU A 1 94 ? -10.254 12.408 7.561 1.00 94.00 94 GLU A C 1
ATOM 733 O O . GLU A 1 94 ? -10.594 12.459 8.741 1.00 94.00 94 GLU A O 1
ATOM 738 N N . GLN A 1 95 ? -11.023 11.827 6.637 1.00 94.50 95 GLN A N 1
ATOM 739 C CA . GLN A 1 95 ? -12.321 11.239 6.962 1.00 94.50 95 GLN A CA 1
ATOM 740 C C . GLN A 1 95 ? -12.200 10.114 7.999 1.00 94.50 95 GLN A C 1
ATOM 742 O O . GLN A 1 95 ? -12.998 10.047 8.927 1.00 94.50 95 GLN A O 1
ATOM 747 N N . ARG A 1 96 ? -11.175 9.257 7.907 1.00 94.31 96 ARG A N 1
ATOM 748 C CA . ARG A 1 96 ? -10.934 8.195 8.900 1.00 94.31 96 ARG A CA 1
ATOM 749 C C . ARG A 1 96 ? -10.641 8.745 10.292 1.00 94.31 96 ARG A C 1
ATOM 751 O O . ARG A 1 96 ? -11.064 8.137 11.267 1.00 94.31 96 ARG A O 1
ATOM 758 N N . LYS A 1 97 ? -9.955 9.886 10.410 1.00 95.75 97 LYS A N 1
ATOM 759 C CA . LYS A 1 97 ? -9.737 10.536 11.716 1.00 95.75 97 LYS A CA 1
ATOM 760 C C . LYS A 1 97 ? -11.049 10.995 12.345 1.00 95.75 97 LYS A C 1
ATOM 762 O O . LYS A 1 97 ? -11.182 10.914 13.560 1.00 95.75 97 LYS A O 1
ATOM 767 N N . VAL A 1 98 ? -11.999 11.447 11.526 1.00 94.69 98 VAL A N 1
ATOM 768 C CA . VAL A 1 98 ? -13.348 11.814 11.979 1.00 94.69 98 VAL A CA 1
ATOM 769 C C . VAL A 1 98 ? -14.153 10.567 12.355 1.00 94.69 98 VAL A C 1
ATOM 771 O O . VAL A 1 98 ? -14.756 10.531 13.420 1.00 94.69 98 VAL A O 1
ATOM 774 N N . ASP A 1 99 ? -14.126 9.528 11.518 1.00 94.81 99 ASP A N 1
ATOM 775 C CA . ASP A 1 99 ? -14.909 8.303 11.719 1.00 94.81 99 ASP A CA 1
ATOM 776 C C . ASP A 1 99 ? -14.410 7.438 12.892 1.00 94.81 99 ASP A C 1
ATOM 778 O O . ASP A 1 99 ? -15.213 6.771 13.547 1.00 94.81 99 ASP A O 1
ATOM 782 N N . PHE A 1 100 ? -13.092 7.370 13.106 1.00 95.75 100 PHE A N 1
ATOM 783 C CA . PHE A 1 100 ? -12.440 6.410 14.012 1.00 95.75 100 PHE A CA 1
ATOM 784 C C . PHE A 1 100 ? -11.743 7.070 15.210 1.00 95.75 100 PHE A C 1
ATOM 786 O O . PHE A 1 100 ? -11.191 6.365 16.060 1.00 95.75 100 PHE A O 1
ATOM 793 N N . GLY A 1 101 ? -11.682 8.402 15.241 1.00 94.69 101 GLY A N 1
ATOM 794 C CA . GLY A 1 101 ? -10.772 9.143 16.109 1.00 94.69 101 GLY A CA 1
ATOM 795 C C . GLY A 1 101 ? -9.308 9.023 15.658 1.00 94.69 101 GLY A C 1
ATOM 796 O O . GLY A 1 101 ? -8.941 8.189 14.825 1.00 94.69 101 GLY A O 1
ATOM 797 N N . LEU A 1 102 ? -8.427 9.850 16.233 1.00 94.62 102 LEU A N 1
ATOM 798 C CA . LEU A 1 102 ? -7.003 9.894 15.857 1.00 94.62 102 LEU A CA 1
ATOM 799 C C . LEU A 1 102 ? -6.292 8.545 16.059 1.00 94.62 102 LEU A C 1
ATOM 801 O O . LEU A 1 102 ? -5.622 8.060 15.150 1.00 94.62 102 LEU A O 1
ATOM 805 N N . ALA A 1 103 ? -6.467 7.924 17.230 1.00 93.50 103 ALA A N 1
ATOM 806 C CA . ALA A 1 103 ? -5.826 6.648 17.555 1.00 93.50 103 ALA A CA 1
ATOM 807 C C . ALA A 1 103 ? -6.376 5.487 16.708 1.00 93.50 103 ALA A C 1
ATOM 809 O O . ALA A 1 103 ? -5.617 4.627 16.262 1.00 93.50 103 ALA A O 1
ATOM 810 N N . GLY A 1 104 ? -7.689 5.467 16.449 1.00 95.00 104 GLY A N 1
ATOM 811 C CA . GLY A 1 104 ? -8.306 4.464 15.582 1.00 95.00 104 GLY A CA 1
ATOM 812 C C . GLY A 1 104 ? -7.826 4.585 14.137 1.00 95.00 104 GLY A C 1
ATOM 813 O O . GLY A 1 104 ? -7.475 3.580 13.521 1.00 95.00 104 GLY A O 1
ATOM 814 N N . ALA A 1 105 ? -7.725 5.813 13.619 1.00 96.75 105 ALA A N 1
ATOM 815 C CA . ALA A 1 105 ? -7.183 6.069 12.290 1.00 96.75 105 ALA A CA 1
ATOM 816 C C . ALA A 1 105 ? -5.733 5.589 12.159 1.00 96.75 105 ALA A C 1
ATOM 818 O O . ALA A 1 105 ? -5.425 4.896 11.197 1.00 96.75 105 ALA A O 1
ATOM 819 N N . GLN A 1 106 ? -4.865 5.876 13.136 1.00 95.75 106 GLN A N 1
ATOM 820 C CA . GLN A 1 106 ? -3.476 5.394 13.127 1.00 95.75 106 GLN A CA 1
ATOM 821 C C . GLN A 1 106 ? -3.392 3.864 13.045 1.00 95.75 106 GLN A C 1
ATOM 823 O O . GLN A 1 106 ? -2.739 3.343 12.144 1.00 95.75 106 GLN A O 1
ATOM 828 N N . ARG A 1 107 ? -4.129 3.147 13.904 1.00 95.56 107 ARG A N 1
ATOM 829 C CA . ARG A 1 107 ? -4.178 1.674 13.886 1.00 95.56 107 ARG A CA 1
ATOM 830 C C . ARG A 1 107 ? -4.672 1.121 12.546 1.00 95.56 107 ARG A C 1
ATOM 832 O O . ARG A 1 107 ? -4.129 0.145 12.035 1.00 95.56 107 ARG A O 1
ATOM 839 N N . TYR A 1 108 ? -5.691 1.748 11.954 1.00 97.25 108 TYR A N 1
ATOM 840 C CA . TYR A 1 108 ? -6.175 1.360 10.628 1.00 97.25 108 TYR A CA 1
ATOM 841 C C . TYR A 1 108 ? -5.106 1.572 9.546 1.00 97.25 108 TYR A C 1
ATOM 843 O O . TYR A 1 108 ? -4.916 0.703 8.694 1.00 97.25 108 TYR A O 1
ATOM 851 N N . GLU A 1 109 ? -4.402 2.709 9.561 1.00 95.88 109 GLU A N 1
ATOM 852 C CA . GLU A 1 109 ? -3.336 2.984 8.591 1.00 95.88 109 GLU A CA 1
ATOM 853 C C . GLU A 1 109 ? -2.183 1.980 8.712 1.00 95.88 109 GLU A C 1
ATOM 855 O O . GLU A 1 109 ? -1.697 1.499 7.692 1.00 95.88 109 GLU A O 1
ATOM 860 N N . GLU A 1 110 ? -1.771 1.617 9.928 1.00 95.38 110 GLU A N 1
ATOM 861 C CA . GLU A 1 110 ? -0.732 0.602 10.161 1.00 95.38 110 GLU A CA 1
ATOM 862 C C . GLU A 1 110 ? -1.119 -0.762 9.570 1.00 95.38 110 GLU A C 1
ATOM 864 O O . GLU A 1 110 ? -0.318 -1.408 8.881 1.00 95.38 110 GLU A O 1
ATOM 869 N N . ALA A 1 111 ? -2.376 -1.169 9.763 1.00 96.75 111 ALA A N 1
ATOM 870 C CA . ALA A 1 111 ? -2.923 -2.385 9.170 1.00 96.75 111 ALA A CA 1
ATOM 871 C C . ALA A 1 111 ? -2.938 -2.305 7.636 1.00 96.75 111 ALA A C 1
ATOM 873 O O . ALA A 1 111 ? -2.447 -3.204 6.954 1.00 96.75 111 ALA A O 1
ATOM 874 N N . ALA A 1 112 ? -3.440 -1.199 7.077 1.00 95.88 112 ALA A N 1
ATOM 875 C CA . ALA A 1 112 ? -3.515 -0.989 5.633 1.00 95.88 112 ALA A CA 1
ATOM 876 C C . ALA A 1 112 ? -2.124 -0.963 4.973 1.00 95.88 112 ALA A C 1
ATOM 878 O O . ALA A 1 112 ? -1.944 -1.513 3.885 1.00 95.88 112 ALA A O 1
ATOM 879 N N . VAL A 1 113 ? -1.124 -0.371 5.634 1.00 95.50 113 VAL A N 1
ATOM 880 C CA . VAL A 1 113 ? 0.274 -0.391 5.182 1.00 95.50 113 VAL A CA 1
ATOM 881 C C . VAL A 1 113 ? 0.823 -1.816 5.172 1.00 95.50 113 VAL A C 1
ATOM 883 O O . VAL A 1 113 ? 1.508 -2.187 4.219 1.00 95.50 113 VAL A O 1
ATOM 886 N N . SER A 1 114 ? 0.510 -2.622 6.186 1.00 95.94 114 SER A N 1
ATOM 887 C CA . SER A 1 114 ? 0.945 -4.021 6.267 1.00 95.94 114 SER A CA 1
ATOM 888 C C . SER A 1 114 ? 0.322 -4.873 5.156 1.00 95.94 114 SER A C 1
ATOM 890 O O . SER A 1 114 ? 1.050 -5.554 4.435 1.00 95.94 114 SER A O 1
ATOM 892 N N . VAL A 1 115 ? -0.982 -4.726 4.899 1.00 95.62 115 VAL A N 1
ATOM 893 C CA . VAL A 1 115 ? -1.657 -5.356 3.746 1.00 95.62 115 VAL A CA 1
ATOM 894 C C . VAL A 1 115 ? -1.015 -4.925 2.423 1.00 95.62 115 VAL A C 1
ATOM 896 O O . VAL A 1 115 ? -0.706 -5.756 1.570 1.00 95.62 115 VAL A O 1
ATOM 899 N N . ALA A 1 116 ? -0.729 -3.631 2.256 1.00 93.38 116 ALA A N 1
ATOM 900 C CA . ALA A 1 116 ? -0.066 -3.125 1.056 1.00 93.38 116 ALA A CA 1
ATOM 901 C C . ALA A 1 116 ? 1.387 -3.615 0.910 1.00 93.38 116 ALA A C 1
ATOM 903 O O . ALA A 1 116 ? 1.920 -3.616 -0.202 1.00 93.38 116 ALA A O 1
ATOM 904 N N . ARG A 1 117 ? 2.065 -3.983 2.005 1.00 93.75 117 ARG A N 1
ATOM 905 C CA . ARG A 1 117 ? 3.386 -4.629 1.960 1.00 93.75 117 ARG A CA 1
ATOM 906 C C . ARG A 1 117 ? 3.268 -6.073 1.490 1.00 93.75 117 ARG A C 1
ATOM 908 O O . ARG A 1 117 ? 4.020 -6.440 0.596 1.00 93.75 117 ARG A O 1
ATOM 915 N N . ILE A 1 118 ? 2.303 -6.835 2.009 1.00 93.19 118 ILE A N 1
ATOM 916 C CA . ILE A 1 118 ? 2.030 -8.211 1.560 1.00 93.19 118 ILE A CA 1
ATOM 917 C C . ILE A 1 118 ? 1.740 -8.224 0.058 1.00 93.19 118 ILE A C 1
ATOM 919 O O . ILE A 1 118 ? 2.421 -8.913 -0.693 1.00 93.19 118 ILE A O 1
ATOM 923 N N . ALA A 1 119 ? 0.813 -7.384 -0.410 1.00 91.31 119 ALA A N 1
ATOM 924 C CA . ALA A 1 119 ? 0.418 -7.345 -1.821 1.00 91.31 119 ALA A CA 1
ATOM 925 C C . ALA A 1 119 ? 1.555 -6.939 -2.782 1.00 91.31 119 ALA A C 1
ATOM 927 O O . ALA A 1 119 ? 1.537 -7.303 -3.955 1.00 91.31 119 ALA A O 1
ATOM 928 N N . ARG A 1 120 ? 2.543 -6.168 -2.303 1.00 92.38 120 ARG A N 1
ATOM 929 C CA . ARG A 1 120 ? 3.713 -5.739 -3.094 1.00 92.38 120 ARG A CA 1
ATOM 930 C C . ARG A 1 120 ? 4.929 -6.652 -2.938 1.00 92.38 120 ARG A C 1
ATOM 932 O O . ARG A 1 120 ? 5.935 -6.400 -3.606 1.00 92.38 120 ARG A O 1
ATOM 939 N N . SER A 1 121 ? 4.849 -7.656 -2.065 1.00 93.25 121 SER A N 1
ATOM 940 C CA . SER A 1 121 ? 5.933 -8.610 -1.839 1.00 93.25 121 SER A CA 1
ATOM 941 C C . SER A 1 121 ? 6.284 -9.350 -3.126 1.00 93.25 121 SER A C 1
ATOM 943 O O . SER A 1 121 ? 5.477 -9.491 -4.054 1.00 93.25 121 SER A O 1
ATOM 945 N N . GLU A 1 122 ? 7.528 -9.795 -3.214 1.00 91.94 122 GLU A N 1
ATOM 946 C CA . GLU A 1 122 ? 7.938 -10.674 -4.297 1.00 91.94 122 GLU A CA 1
ATOM 947 C C . GLU A 1 122 ? 7.179 -11.999 -4.237 1.00 91.94 122 GLU A C 1
ATOM 949 O O . 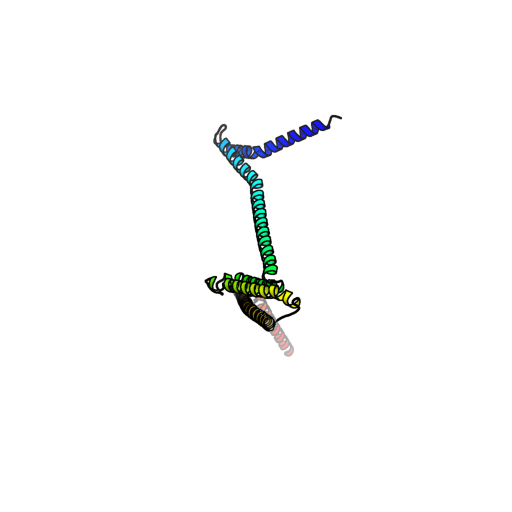GLU A 1 122 ? 6.686 -12.448 -5.271 1.00 91.94 122 GLU A O 1
ATOM 954 N N . ALA A 1 123 ? 6.998 -12.544 -3.035 1.00 90.12 123 ALA A N 1
ATOM 955 C CA . ALA A 1 123 ? 6.239 -13.750 -2.759 1.00 90.12 123 ALA A CA 1
ATOM 956 C C . ALA A 1 123 ? 4.825 -13.694 -3.359 1.00 90.12 123 ALA A C 1
ATOM 958 O O . ALA A 1 123 ? 4.406 -14.636 -4.027 1.00 90.12 123 ALA A O 1
ATOM 959 N N . ALA A 1 124 ? 4.113 -12.570 -3.204 1.00 89.50 124 ALA A N 1
ATOM 960 C CA . ALA A 1 124 ? 2.798 -12.377 -3.819 1.00 89.50 124 ALA A CA 1
ATOM 961 C C . ALA A 1 124 ? 2.874 -12.366 -5.354 1.00 89.50 124 ALA A C 1
ATOM 963 O O . ALA A 1 124 ? 2.089 -13.020 -6.030 1.00 89.50 124 ALA A O 1
ATOM 964 N N . ARG A 1 125 ? 3.838 -11.635 -5.929 1.00 89.06 125 ARG A N 1
ATOM 965 C CA . ARG A 1 125 ? 3.968 -11.495 -7.394 1.00 89.06 125 ARG A CA 1
ATOM 966 C C . ARG A 1 125 ? 4.419 -12.769 -8.099 1.00 89.06 125 ARG A C 1
ATOM 968 O O . ARG A 1 125 ? 4.186 -12.910 -9.294 1.00 89.06 125 ARG A O 1
ATOM 975 N N . THR A 1 126 ? 5.103 -13.648 -7.379 1.00 88.19 126 THR A N 1
ATOM 976 C CA . THR A 1 126 ? 5.664 -14.898 -7.905 1.00 88.19 126 THR A CA 1
ATOM 977 C C . THR A 1 126 ? 4.829 -16.124 -7.524 1.00 88.19 126 THR A C 1
ATOM 979 O O . THR A 1 126 ? 5.259 -17.241 -7.788 1.00 88.19 126 THR A O 1
ATOM 982 N N . GLY A 1 127 ? 3.638 -15.927 -6.940 1.00 86.44 127 GLY A N 1
ATOM 983 C CA . GLY A 1 127 ? 2.676 -16.995 -6.636 1.00 86.44 127 GLY A CA 1
ATOM 984 C C . GLY A 1 127 ? 2.977 -17.808 -5.372 1.00 86.44 127 GLY A C 1
ATOM 985 O O . GLY A 1 127 ? 2.236 -18.728 -5.044 1.00 86.44 127 GLY A O 1
ATOM 986 N N . TRP A 1 128 ? 4.014 -17.465 -4.600 1.00 88.44 128 TRP A N 1
ATOM 987 C CA . TRP A 1 128 ? 4.357 -18.185 -3.362 1.00 88.44 128 TRP A CA 1
ATOM 988 C C . TRP A 1 128 ? 3.314 -18.034 -2.256 1.00 88.44 128 TRP A C 1
ATOM 990 O O . TRP A 1 128 ? 3.232 -18.889 -1.378 1.00 88.44 128 TRP A O 1
ATOM 1000 N N . LEU A 1 129 ? 2.522 -16.959 -2.291 1.00 85.81 129 LEU A N 1
ATOM 1001 C CA . LEU A 1 129 ? 1.402 -16.752 -1.364 1.00 85.81 129 LEU A CA 1
ATOM 1002 C C . LEU A 1 129 ? 0.085 -17.373 -1.866 1.00 85.81 129 LEU A C 1
ATOM 1004 O O . LEU A 1 129 ? -0.952 -17.199 -1.229 1.00 85.81 129 LEU A O 1
ATOM 1008 N N . GLY A 1 130 ? 0.126 -18.094 -2.989 1.00 83.00 130 GLY A N 1
ATOM 1009 C CA . GLY A 1 130 ? -1.027 -18.676 -3.666 1.00 83.00 130 GLY A CA 1
ATOM 1010 C C . GLY A 1 130 ? -1.207 -18.121 -5.079 1.00 83.00 130 GLY A C 1
ATOM 1011 O O . GLY A 1 130 ? -0.892 -16.963 -5.353 1.00 83.00 130 GLY A O 1
ATOM 1012 N N . ASP A 1 131 ? -1.741 -18.962 -5.966 1.00 76.94 131 ASP A N 1
ATOM 1013 C CA . ASP A 1 131 ? -1.989 -18.619 -7.374 1.00 76.94 131 ASP A CA 1
ATOM 1014 C C . ASP A 1 131 ? -3.225 -17.723 -7.561 1.00 76.94 131 ASP A C 1
ATOM 1016 O O . ASP A 1 131 ? -3.334 -17.004 -8.556 1.00 76.94 131 ASP A O 1
ATOM 1020 N N . ASP A 1 132 ? -4.159 -17.758 -6.606 1.00 78.44 132 ASP A N 1
ATOM 1021 C CA . ASP A 1 132 ? -5.340 -16.899 -6.586 1.00 78.44 132 ASP A CA 1
ATOM 1022 C C . ASP A 1 132 ? -5.097 -15.694 -5.660 1.00 78.44 132 ASP A C 1
ATOM 1024 O O . ASP A 1 132 ? -4.940 -15.881 -4.450 1.00 78.44 132 ASP A O 1
ATOM 1028 N N . PRO A 1 133 ? -5.128 -14.450 -6.175 1.00 72.69 133 PRO A N 1
ATOM 1029 C CA . PRO A 1 133 ? -5.062 -13.244 -5.353 1.00 72.69 133 PRO A CA 1
ATOM 1030 C C . PRO A 1 133 ? -6.139 -13.168 -4.263 1.00 72.69 133 PRO A C 1
ATOM 1032 O O . PRO A 1 133 ? -5.954 -12.456 -3.276 1.00 72.69 133 PRO A O 1
ATOM 1035 N N . ALA A 1 134 ? -7.256 -13.889 -4.417 1.00 76.06 134 ALA A N 1
ATOM 1036 C CA . ALA A 1 134 ? -8.286 -13.990 -3.389 1.00 76.06 134 ALA A CA 1
ATOM 1037 C C . ALA A 1 134 ? -7.828 -14.786 -2.153 1.00 76.06 134 ALA A C 1
ATOM 1039 O O . ALA A 1 134 ? -8.369 -14.579 -1.067 1.00 76.06 134 ALA A O 1
ATOM 1040 N N . ALA A 1 135 ? -6.821 -15.658 -2.283 1.00 73.44 135 ALA A N 1
ATOM 1041 C CA . ALA A 1 135 ? -6.305 -16.469 -1.179 1.00 73.44 135 ALA A CA 1
ATOM 1042 C C . ALA A 1 135 ? -5.614 -15.630 -0.086 1.00 73.44 135 ALA A C 1
ATOM 1044 O O . ALA A 1 135 ? -5.538 -16.065 1.060 1.00 73.44 135 ALA A O 1
ATOM 1045 N N . TYR A 1 136 ? -5.154 -14.420 -0.420 1.00 79.44 136 TYR A N 1
ATOM 1046 C CA . TYR A 1 136 ? -4.528 -13.470 0.507 1.00 79.44 136 TYR A CA 1
ATOM 1047 C C . TYR A 1 136 ? -5.217 -12.089 0.488 1.00 79.44 136 TYR A C 1
ATOM 1049 O O . TYR A 1 136 ? -4.577 -11.049 0.675 1.00 79.44 136 TYR A O 1
ATOM 1057 N N . ASP A 1 137 ? -6.541 -12.063 0.274 1.00 86.31 137 A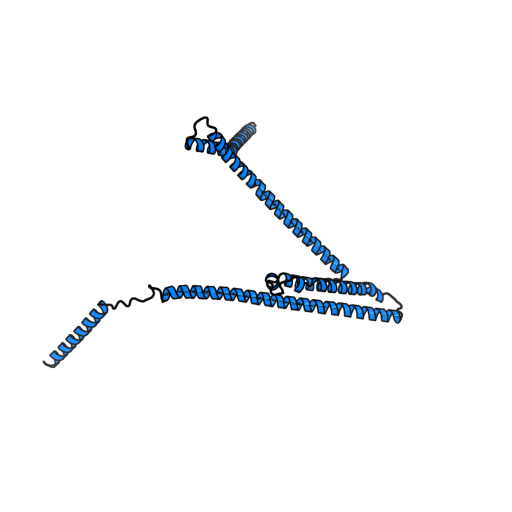SP A N 1
ATOM 1058 C CA . ASP A 1 137 ? -7.339 -10.831 0.278 1.00 86.31 137 ASP A CA 1
ATOM 1059 C C . ASP A 1 137 ? -7.776 -10.402 1.694 1.00 86.31 137 ASP A C 1
ATOM 1061 O O . ASP A 1 137 ? -8.752 -10.893 2.258 1.00 86.31 137 ASP A O 1
ATOM 1065 N N . PHE A 1 138 ? -7.101 -9.386 2.237 1.00 91.75 138 PHE A N 1
ATOM 1066 C CA . PHE A 1 138 ? -7.406 -8.790 3.545 1.00 91.75 138 PHE A CA 1
ATOM 1067 C C . PHE A 1 138 ? -8.499 -7.704 3.507 1.00 91.75 138 PHE A C 1
ATOM 1069 O O . PHE A 1 138 ? -8.690 -6.971 4.483 1.00 91.75 138 PHE A O 1
ATOM 1076 N N . ARG A 1 139 ? -9.230 -7.524 2.395 1.00 91.69 139 ARG A N 1
ATOM 1077 C CA . ARG A 1 139 ? -10.290 -6.497 2.305 1.00 91.69 139 ARG A CA 1
ATOM 1078 C C . ARG A 1 139 ? -11.404 -6.716 3.322 1.00 91.69 139 ARG A C 1
ATOM 1080 O O . ARG A 1 139 ? -11.925 -5.737 3.862 1.00 91.69 139 ARG A O 1
ATOM 1087 N N . ALA A 1 140 ? -11.761 -7.971 3.588 1.00 92.00 140 ALA A N 1
ATOM 1088 C CA . ALA A 1 140 ? -12.753 -8.314 4.602 1.00 92.00 140 ALA A CA 1
ATOM 1089 C C . ALA A 1 140 ? -12.266 -7.936 6.011 1.00 92.00 140 ALA A C 1
ATOM 1091 O O . ALA A 1 140 ? -13.014 -7.305 6.761 1.00 92.00 140 ALA A O 1
ATOM 1092 N N . ASP A 1 141 ? -11.002 -8.222 6.333 1.00 93.56 141 ASP A N 1
ATOM 1093 C CA . ASP A 1 141 ? -10.392 -7.863 7.616 1.00 93.56 141 ASP A CA 1
ATOM 1094 C C . ASP A 1 141 ? -10.304 -6.350 7.809 1.00 93.56 141 ASP A C 1
ATOM 1096 O O . ASP A 1 141 ? -10.729 -5.831 8.841 1.00 93.56 141 ASP A O 1
ATOM 1100 N N . LEU A 1 142 ? -9.835 -5.611 6.797 1.00 95.81 142 LEU A N 1
ATOM 1101 C CA . LEU A 1 142 ? -9.796 -4.147 6.850 1.00 95.81 142 LEU A CA 1
ATOM 1102 C C . LEU A 1 142 ? -11.199 -3.557 7.022 1.00 95.81 142 LEU A C 1
ATOM 1104 O O . LEU A 1 142 ? -11.387 -2.627 7.809 1.00 95.81 142 LEU A O 1
ATOM 1108 N N . LYS A 1 143 ? -12.209 -4.116 6.344 1.00 95.94 143 LYS A N 1
ATOM 1109 C CA . LYS A 1 143 ? -13.601 -3.699 6.535 1.00 95.94 143 LYS A CA 1
ATOM 1110 C C . LYS A 1 143 ? -14.076 -3.960 7.968 1.00 95.94 143 LYS A C 1
ATOM 1112 O O . LYS A 1 143 ? -14.662 -3.063 8.572 1.00 95.94 143 LYS A O 1
ATOM 1117 N N . ALA A 1 144 ? -13.802 -5.138 8.522 1.00 95.56 144 ALA A N 1
ATOM 1118 C CA . ALA A 1 144 ? -14.169 -5.475 9.895 1.00 95.56 144 ALA A CA 1
ATOM 1119 C C . ALA A 1 144 ? -13.471 -4.561 10.919 1.00 95.56 144 ALA A C 1
ATOM 1121 O O . ALA A 1 144 ? -14.111 -4.093 11.864 1.00 95.56 144 ALA A O 1
ATOM 1122 N N . ILE A 1 145 ? -12.189 -4.242 10.706 1.00 97.31 145 ILE A N 1
ATOM 1123 C CA . ILE A 1 145 ? -11.440 -3.284 11.528 1.00 97.31 145 ILE A CA 1
ATOM 1124 C C . ILE A 1 145 ? -12.102 -1.902 11.469 1.00 97.31 145 ILE A C 1
ATOM 1126 O O . ILE A 1 145 ? -12.396 -1.326 12.516 1.00 97.31 145 ILE A O 1
ATOM 1130 N N . ALA A 1 146 ? -12.387 -1.384 10.270 1.00 97.12 146 ALA A N 1
ATOM 1131 C CA . ALA A 1 146 ? -13.039 -0.084 10.098 1.00 97.12 146 ALA A CA 1
ATOM 1132 C C . ALA A 1 146 ? -14.413 -0.023 10.783 1.00 97.12 146 ALA A C 1
ATOM 1134 O O . ALA A 1 146 ? -14.731 0.957 11.458 1.00 97.12 146 ALA A O 1
ATOM 1135 N N . ASP A 1 147 ? -15.227 -1.068 10.630 1.00 97.75 147 ASP A N 1
ATOM 1136 C CA . ASP A 1 147 ? -16.571 -1.120 11.206 1.00 97.75 147 ASP A CA 1
ATOM 1137 C C . ASP A 1 147 ? -16.522 -1.171 12.745 1.00 97.75 147 ASP A C 1
ATOM 1139 O O . ASP A 1 147 ? -17.280 -0.460 13.414 1.00 97.75 147 ASP A O 1
ATOM 1143 N N . ASN A 1 148 ? -15.579 -1.926 13.319 1.00 97.88 148 ASN A N 1
ATOM 1144 C CA . ASN A 1 148 ? -15.363 -1.979 14.766 1.00 97.88 148 ASN A CA 1
ATOM 1145 C C . ASN A 1 148 ? -14.841 -0.650 15.329 1.00 97.88 148 ASN A C 1
ATOM 1147 O O . ASN A 1 148 ? -15.347 -0.191 16.356 1.00 97.88 148 ASN A O 1
ATOM 1151 N N . LEU A 1 149 ? -13.881 -0.011 14.654 1.00 97.88 149 LEU A N 1
ATOM 1152 C CA . LEU A 1 149 ? -13.342 1.293 15.050 1.00 97.88 149 LEU A CA 1
ATOM 1153 C C . LEU A 1 149 ? -14.416 2.383 15.010 1.00 97.88 149 LEU A C 1
ATOM 1155 O O . LEU A 1 149 ? -14.585 3.106 15.990 1.00 97.88 149 LEU A O 1
ATOM 1159 N N . ARG A 1 150 ? -15.205 2.449 13.929 1.00 97.62 150 ARG A N 1
ATOM 1160 C CA . ARG A 1 150 ? -16.319 3.402 13.809 1.00 97.62 150 ARG A CA 1
ATOM 1161 C C . ARG A 1 150 ? -17.348 3.207 14.917 1.00 97.62 150 ARG A C 1
ATOM 1163 O O . ARG A 1 150 ? -17.851 4.171 15.490 1.00 97.62 150 ARG A O 1
ATOM 1170 N N . LYS A 1 151 ? -17.674 1.953 15.243 1.00 97.44 151 LYS A N 1
ATOM 1171 C CA . LYS A 1 151 ? -18.619 1.646 16.322 1.00 97.44 151 LYS A CA 1
ATOM 1172 C C . LYS A 1 151 ? -18.059 2.031 17.693 1.00 97.44 151 LYS A C 1
ATOM 1174 O O . LYS A 1 151 ? -18.801 2.589 18.498 1.00 97.44 151 LYS A O 1
ATOM 1179 N N . ALA A 1 152 ? -16.778 1.771 17.950 1.00 97.19 152 ALA A N 1
ATOM 1180 C CA . ALA A 1 152 ? -16.118 2.162 19.192 1.00 97.19 152 ALA A CA 1
ATOM 1181 C C . ALA A 1 152 ? -16.094 3.690 19.364 1.00 97.19 152 ALA A C 1
ATOM 1183 O O . ALA A 1 152 ? -16.471 4.188 20.425 1.00 97.19 152 ALA A O 1
ATOM 1184 N N . GLU A 1 153 ? -15.745 4.436 18.313 1.00 96.69 153 GLU A N 1
ATOM 1185 C CA . GLU A 1 153 ? -15.715 5.902 18.348 1.00 96.69 153 GLU A CA 1
ATOM 1186 C C . GLU A 1 153 ? -17.114 6.511 18.493 1.00 96.69 153 GLU A C 1
ATOM 1188 O O . GLU A 1 153 ? -17.323 7.456 19.255 1.00 96.69 153 GLU A O 1
ATOM 1193 N N . LYS A 1 154 ? -18.126 5.912 17.858 1.00 95.56 154 LYS A N 1
ATOM 1194 C CA . LYS A 1 154 ? -19.521 6.318 18.063 1.00 95.56 154 LYS A CA 1
ATOM 1195 C C . LYS A 1 154 ? -19.975 6.127 19.516 1.00 95.56 154 LYS A C 1
ATOM 1197 O O . LYS A 1 154 ? -20.701 6.964 20.040 1.00 95.56 154 LYS A O 1
ATOM 1202 N N . ILE A 1 155 ? -19.546 5.055 20.187 1.00 95.44 155 ILE A N 1
ATOM 1203 C CA . ILE A 1 155 ? -19.852 4.860 21.613 1.00 95.44 155 ILE A CA 1
ATOM 1204 C C . ILE A 1 155 ? -19.116 5.905 22.460 1.00 95.44 155 ILE A C 1
ATOM 1206 O O . ILE A 1 155 ? -19.717 6.488 23.361 1.00 95.44 155 ILE A O 1
ATOM 1210 N N . ARG A 1 156 ? -17.840 6.186 22.165 1.00 94.12 156 ARG A N 1
ATOM 1211 C CA . ARG A 1 156 ? -17.053 7.200 22.887 1.00 94.12 156 ARG A CA 1
ATOM 1212 C C . ARG A 1 156 ? -17.631 8.597 22.746 1.00 94.12 156 ARG A C 1
ATOM 1214 O O . ARG A 1 156 ? -17.811 9.253 23.760 1.00 94.12 156 ARG A O 1
ATOM 1221 N N . SER A 1 157 ? -17.966 9.024 21.533 1.00 92.31 157 SER A N 1
ATOM 1222 C CA . SER A 1 157 ? -18.544 10.351 21.289 1.00 92.31 157 SER A CA 1
ATOM 1223 C C . SER A 1 157 ? -19.860 10.547 22.042 1.00 92.31 157 SER A C 1
ATOM 1225 O O . SER A 1 157 ? -20.023 11.553 22.720 1.00 92.31 157 SER A O 1
ATOM 1227 N N . VAL A 1 158 ? -20.763 9.560 22.023 1.00 91.88 158 VAL A N 1
ATOM 1228 C CA . VAL A 1 158 ? -22.033 9.635 22.772 1.00 91.88 158 VAL A CA 1
ATOM 1229 C C . VAL A 1 158 ? -21.819 9.601 24.290 1.00 91.88 158 VAL A C 1
ATOM 1231 O O . VAL A 1 158 ? -22.587 10.201 25.035 1.00 91.88 158 VAL A O 1
ATOM 1234 N N . THR A 1 159 ? -20.786 8.905 24.772 1.00 92.19 159 THR A N 1
ATOM 1235 C CA . THR A 1 159 ? -20.500 8.795 26.215 1.00 92.19 159 THR A CA 1
ATOM 1236 C C . THR A 1 159 ? -19.546 9.869 26.743 1.00 92.19 159 THR A C 1
ATOM 1238 O O . THR A 1 159 ? -19.373 9.960 27.958 1.00 92.19 159 THR A O 1
ATOM 1241 N N . ALA A 1 160 ? -18.961 10.703 25.878 1.00 89.19 160 ALA A N 1
ATOM 1242 C CA . ALA A 1 160 ? -18.009 11.749 26.253 1.00 89.19 160 ALA A CA 1
ATOM 1243 C C . ALA A 1 160 ? -18.636 12.781 27.202 1.00 89.19 160 ALA A C 1
ATOM 1245 O O . ALA A 1 160 ? -18.030 13.144 28.211 1.00 89.19 160 ALA A O 1
ATOM 1246 N N . ASP A 1 161 ? -19.889 13.154 26.938 1.00 82.75 161 ASP A N 1
ATOM 1247 C CA . ASP A 1 161 ? -20.615 14.163 27.715 1.00 82.75 161 ASP A CA 1
ATOM 1248 C C . ASP A 1 161 ? -21.330 13.584 28.939 1.00 82.75 161 ASP A C 1
ATOM 1250 O O . ASP A 1 161 ? -21.963 14.320 29.700 1.00 82.75 161 ASP A O 1
ATOM 1254 N N . ALA A 1 162 ? -21.210 12.274 29.179 1.00 82.88 162 ALA A N 1
ATOM 1255 C CA . ALA A 1 162 ? -21.844 11.614 30.314 1.00 82.88 162 ALA A CA 1
ATOM 1256 C C . ALA A 1 162 ? -21.453 12.284 31.646 1.00 82.88 162 ALA A C 1
ATOM 1258 O O . ALA A 1 162 ? -22.292 12.482 32.515 1.00 82.88 162 ALA A O 1
ATOM 1259 N N . SER A 1 163 ? -20.205 12.727 31.797 1.00 68.56 163 SER A N 1
ATOM 1260 C CA . SER A 1 163 ? -19.719 13.389 33.017 1.00 68.56 163 SER A CA 1
ATOM 1261 C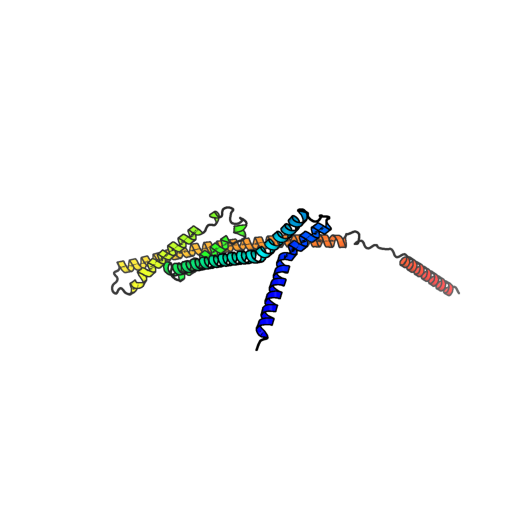 C . SER A 1 163 ? -20.436 14.705 33.366 1.00 68.56 163 SER A C 1
ATOM 1263 O O . SER A 1 163 ? -20.374 15.135 34.517 1.00 68.56 163 SER A O 1
ATOM 1265 N N . SER A 1 164 ? -21.136 15.332 32.414 1.00 80.81 164 SER A N 1
ATOM 1266 C CA . SER A 1 164 ? -21.881 16.582 32.625 1.00 80.81 164 SER A CA 1
ATOM 1267 C C . SER A 1 164 ? -23.258 16.384 33.277 1.00 80.81 164 SER A C 1
ATOM 1269 O O . SER A 1 164 ? -23.862 17.340 33.771 1.00 80.81 164 SER A O 1
ATOM 1271 N N . ILE A 1 165 ? -23.757 15.145 33.326 1.00 83.06 165 ILE A N 1
ATOM 1272 C CA . ILE A 1 165 ? -25.072 14.821 33.882 1.00 83.06 165 ILE A CA 1
ATOM 1273 C C . ILE A 1 165 ? -24.968 14.748 35.412 1.00 83.06 165 ILE A C 1
ATOM 1275 O O . ILE A 1 165 ? -24.352 13.847 35.978 1.00 83.06 165 ILE A O 1
ATOM 1279 N N . ARG A 1 166 ? -25.603 1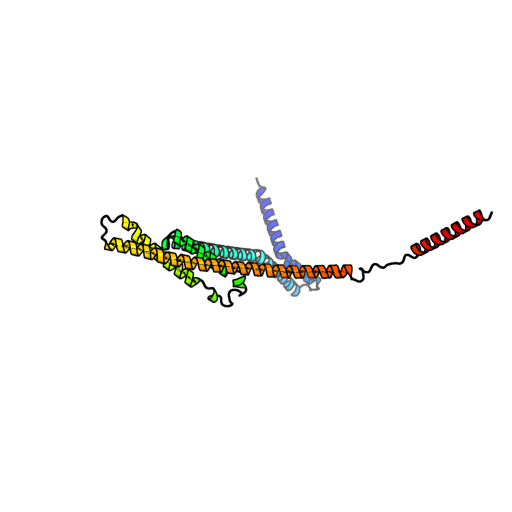5.707 36.103 1.00 74.19 166 ARG A N 1
ATOM 1280 C CA . ARG A 1 166 ? -25.538 15.862 37.572 1.00 74.19 166 ARG A CA 1
ATOM 1281 C C . ARG A 1 166 ? -26.161 14.711 38.369 1.00 74.19 166 ARG A C 1
ATOM 1283 O O . ARG A 1 166 ? -25.786 14.510 39.521 1.00 74.19 166 ARG A O 1
ATOM 1290 N N . THR A 1 167 ? -27.105 13.976 37.790 1.00 82.75 167 THR A N 1
ATOM 1291 C CA . THR A 1 167 ? -27.858 12.916 38.477 1.00 82.75 167 THR A CA 1
ATOM 1292 C C . THR A 1 167 ? -28.035 11.711 37.568 1.00 82.75 167 THR A C 1
ATOM 1294 O O . THR A 1 167 ? -28.965 11.664 36.770 1.00 82.75 167 THR A O 1
ATOM 1297 N N . PHE A 1 168 ? -27.145 10.731 37.712 1.00 86.00 168 PHE A N 1
ATOM 1298 C CA . PHE A 1 168 ? -27.281 9.425 37.074 1.00 86.00 168 PHE A CA 1
ATOM 1299 C C . PHE A 1 168 ? -28.099 8.463 37.928 1.00 86.00 168 PHE A C 1
ATOM 1301 O O . PHE A 1 168 ? -27.822 8.308 39.122 1.00 86.00 168 PHE A O 1
ATOM 1308 N N . THR A 1 169 ? -29.037 7.753 37.301 1.00 89.56 169 THR A N 1
ATOM 1309 C CA . THR A 1 169 ? -29.671 6.579 37.911 1.00 89.56 169 THR A CA 1
ATOM 1310 C C . THR A 1 169 ? -28.698 5.392 37.928 1.00 89.56 169 THR A C 1
ATOM 1312 O O . THR A 1 169 ? -27.694 5.377 37.212 1.00 89.56 169 THR A O 1
ATOM 1315 N N . GLU A 1 170 ? -28.978 4.357 38.726 1.00 91.06 170 GLU A N 1
ATOM 1316 C CA . GLU A 1 170 ? -28.178 3.119 38.685 1.00 91.06 170 GLU A CA 1
ATOM 1317 C C . GLU A 1 170 ? -28.239 2.426 37.316 1.00 91.06 170 GLU A C 1
ATOM 1319 O O . GLU A 1 170 ? -27.241 1.856 36.872 1.00 91.06 170 GLU A O 1
ATOM 1324 N N . SER A 1 171 ? -29.371 2.544 36.612 1.00 90.88 171 SER A N 1
ATOM 1325 C CA . SER A 1 171 ? -29.521 2.047 35.241 1.00 90.88 171 SER A CA 1
ATOM 1326 C C . SER A 1 171 ? -28.571 2.762 34.279 1.00 90.88 171 SER A C 1
ATOM 1328 O O . SER A 1 171 ? -27.890 2.115 33.487 1.00 90.88 171 SER A O 1
ATOM 1330 N N . ASP A 1 172 ? -28.451 4.087 34.380 1.00 90.88 172 ASP A N 1
ATOM 1331 C CA . ASP A 1 172 ? -27.549 4.857 33.517 1.00 90.88 172 ASP A CA 1
ATOM 1332 C C . ASP A 1 172 ? -26.079 4.520 33.795 1.00 90.88 172 ASP A C 1
ATOM 1334 O O . ASP A 1 172 ? -25.282 4.343 32.870 1.00 90.88 172 ASP A O 1
ATOM 1338 N N . LYS A 1 173 ? -25.712 4.365 35.076 1.00 90.50 173 LYS A N 1
ATOM 1339 C CA . LYS A 1 173 ? -24.365 3.918 35.466 1.00 90.50 173 LYS A CA 1
ATOM 1340 C C . LYS A 1 173 ? -24.059 2.532 34.905 1.00 90.50 173 LYS A C 1
ATOM 1342 O O . LYS A 1 173 ? -22.932 2.298 34.464 1.00 90.50 173 LYS A O 1
ATOM 1347 N N . GLN A 1 174 ? -25.036 1.624 34.917 1.00 93.69 174 GLN A N 1
ATOM 1348 C CA . GLN A 1 174 ? -24.887 0.305 34.309 1.00 93.69 174 GLN A CA 1
ATOM 1349 C C . GLN A 1 174 ? -24.688 0.413 32.795 1.00 93.69 174 GLN A C 1
ATOM 1351 O O . GLN A 1 174 ? -23.728 -0.152 32.278 1.00 93.69 174 GLN A O 1
ATOM 1356 N N . MET A 1 175 ? -25.492 1.222 32.104 1.00 93.50 175 MET A N 1
ATOM 1357 C CA . MET A 1 175 ? -25.360 1.434 30.661 1.00 93.50 175 MET A CA 1
ATOM 1358 C C . MET A 1 175 ? -23.982 1.998 30.272 1.00 93.50 175 MET A C 1
ATOM 1360 O O . MET A 1 175 ? -23.397 1.570 29.278 1.00 93.50 175 MET A O 1
ATOM 1364 N N . LEU A 1 176 ? -23.404 2.901 31.076 1.00 93.25 176 LEU A N 1
ATOM 1365 C CA . LEU A 1 176 ? -22.039 3.401 30.860 1.00 93.25 176 LEU A CA 1
ATOM 1366 C C . LEU A 1 176 ? -20.964 2.325 31.076 1.00 93.25 176 LEU A C 1
ATOM 1368 O O . LEU A 1 176 ? -19.958 2.315 30.362 1.00 93.25 176 LEU A O 1
ATOM 1372 N N . ARG A 1 177 ? -21.148 1.418 32.046 1.00 93.69 177 ARG A N 1
ATOM 1373 C CA . ARG A 1 177 ? -20.252 0.263 32.230 1.00 93.69 177 ARG A CA 1
ATOM 1374 C C . ARG A 1 177 ? -20.320 -0.674 31.028 1.00 93.69 177 ARG A C 1
ATOM 1376 O O . ARG A 1 177 ? -19.273 -1.057 30.507 1.00 93.69 177 ARG A O 1
ATOM 1383 N N . ASP A 1 178 ? -21.524 -0.964 30.549 1.00 95.81 178 ASP A N 1
ATOM 1384 C CA . ASP A 1 178 ? -21.746 -1.834 29.393 1.00 95.81 178 ASP A CA 1
ATOM 1385 C C . ASP A 1 178 ? -21.163 -1.220 28.113 1.00 95.81 178 ASP A C 1
ATOM 1387 O O . ASP A 1 178 ? -20.500 -1.908 27.336 1.00 95.81 178 ASP A O 1
ATOM 1391 N N . ALA A 1 179 ? -21.314 0.094 27.926 1.00 96.31 179 ALA A N 1
ATOM 1392 C CA . ALA A 1 179 ? -20.706 0.833 26.823 1.00 96.31 179 ALA A CA 1
ATOM 1393 C C . ALA A 1 179 ? -19.170 0.737 26.838 1.00 96.31 179 ALA A C 1
ATOM 1395 O O . ALA A 1 179 ? -18.558 0.439 25.809 1.00 96.31 179 ALA A O 1
ATOM 1396 N N . LYS A 1 180 ? -18.536 0.920 28.005 1.00 95.62 180 LYS A N 1
ATOM 1397 C CA . LYS A 1 180 ? -17.080 0.759 28.163 1.00 95.62 180 LYS A CA 1
ATOM 1398 C C . LYS A 1 180 ? -16.628 -0.670 27.862 1.00 95.62 180 LYS A C 1
ATOM 1400 O O . LYS A 1 180 ? -15.650 -0.859 27.141 1.00 95.62 180 LYS A O 1
ATOM 1405 N N . ALA A 1 181 ? -17.355 -1.670 28.362 1.00 97.56 181 ALA A N 1
ATOM 1406 C CA . ALA A 1 181 ? -17.069 -3.075 28.083 1.00 97.56 181 ALA A CA 1
ATOM 1407 C C . ALA A 1 181 ? -17.210 -3.403 26.584 1.00 97.56 181 ALA A C 1
ATOM 1409 O O . ALA A 1 181 ? -16.380 -4.118 26.020 1.00 97.56 181 ALA A O 1
ATOM 1410 N N . ALA A 1 182 ? -18.219 -2.840 25.914 1.00 97.69 182 ALA A N 1
ATOM 1411 C CA . ALA A 1 182 ? -18.414 -3.000 24.477 1.00 97.69 182 ALA A CA 1
ATOM 1412 C C . ALA A 1 182 ? -17.263 -2.386 23.666 1.00 97.69 182 ALA A C 1
ATOM 1414 O O . ALA A 1 182 ? -16.772 -3.033 22.741 1.00 97.69 182 ALA A O 1
ATOM 1415 N N . VAL A 1 183 ? -16.792 -1.184 24.026 1.00 97.06 183 VAL A N 1
ATOM 1416 C CA . VAL A 1 183 ? -15.617 -0.556 23.392 1.00 97.06 183 VAL A CA 1
ATOM 1417 C C . VAL A 1 183 ? -14.381 -1.438 23.552 1.00 97.06 183 VAL A C 1
ATOM 1419 O O . VAL A 1 183 ? -13.747 -1.761 22.551 1.00 97.06 183 VAL A O 1
ATOM 1422 N N . ALA A 1 184 ? -14.089 -1.909 24.768 1.00 97.38 184 ALA A N 1
ATOM 1423 C CA . ALA A 1 184 ? -12.941 -2.783 25.018 1.00 97.38 184 ALA A CA 1
ATOM 1424 C C . ALA A 1 184 ? -13.000 -4.076 24.183 1.00 97.38 184 ALA A C 1
ATOM 1426 O O . ALA A 1 184 ? -11.994 -4.509 23.624 1.00 97.38 184 ALA A O 1
ATOM 1427 N N . LYS A 1 185 ? -14.190 -4.671 24.030 1.00 98.06 185 LYS A N 1
ATOM 1428 C CA . LYS A 1 185 ? -14.387 -5.861 23.190 1.00 98.06 185 LYS A CA 1
ATOM 1429 C C . LYS A 1 185 ? -14.133 -5.581 21.705 1.00 98.06 185 LYS A C 1
ATOM 1431 O O . LYS A 1 185 ? -13.530 -6.414 21.029 1.00 98.06 185 LYS A O 1
ATOM 1436 N N . LEU A 1 186 ? -14.602 -4.440 21.193 1.00 97.75 186 LEU A N 1
ATOM 1437 C CA . LEU A 1 186 ? -14.378 -4.030 19.803 1.00 97.75 186 LEU A CA 1
ATOM 1438 C C . LEU A 1 186 ? -12.890 -3.788 19.540 1.00 97.75 186 LEU A C 1
ATOM 1440 O O . LEU A 1 186 ? -12.352 -4.302 18.563 1.00 97.75 186 LEU A O 1
ATOM 1444 N N . GLU A 1 187 ? -12.211 -3.075 20.437 1.00 96.44 187 GLU A N 1
ATOM 1445 C CA . GLU A 1 187 ? -10.777 -2.804 20.315 1.00 96.44 187 GLU A CA 1
ATOM 1446 C C . GLU A 1 187 ? -9.932 -4.071 20.422 1.00 96.44 187 GLU A C 1
ATOM 1448 O O . GLU A 1 187 ? -9.056 -4.275 19.588 1.00 96.44 187 GLU A O 1
ATOM 1453 N N . GLY A 1 188 ? -10.250 -4.977 21.350 1.00 97.06 188 GLY A N 1
ATOM 1454 C CA . GLY A 1 188 ? -9.578 -6.274 21.432 1.00 97.06 188 GLY A CA 1
ATOM 1455 C C . GLY A 1 188 ? -9.828 -7.166 20.208 1.00 97.06 188 GLY A C 1
ATOM 1456 O O . GLY A 1 188 ? -9.050 -8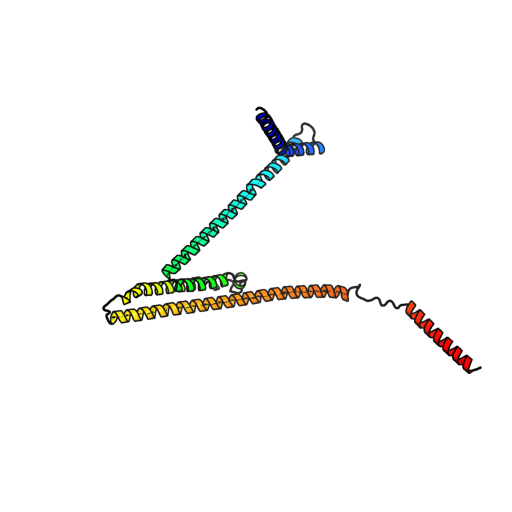.074 19.924 1.00 97.06 188 GLY A O 1
ATOM 1457 N N . SER A 1 189 ? -10.909 -6.946 19.452 1.00 96.75 189 SER A N 1
ATOM 1458 C CA . SER A 1 189 ? -11.088 -7.583 18.139 1.00 96.75 189 SER A CA 1
ATOM 1459 C C . SER A 1 189 ? -10.195 -6.948 17.077 1.00 96.75 189 SER A C 1
ATOM 1461 O O . SER A 1 189 ? -9.579 -7.677 16.307 1.00 96.75 189 SER A O 1
ATOM 1463 N N . VAL A 1 190 ? -10.121 -5.614 17.043 1.00 97.31 190 VAL A N 1
ATOM 1464 C CA . VAL A 1 190 ? -9.262 -4.869 16.111 1.00 97.31 190 VAL A CA 1
ATOM 1465 C C . VAL A 1 190 ? -7.797 -5.247 16.310 1.00 97.31 190 VAL A C 1
ATOM 1467 O O . VAL A 1 190 ? -7.122 -5.575 15.344 1.00 97.31 190 VAL A O 1
ATOM 1470 N N . GLU A 1 191 ? -7.323 -5.261 17.553 1.00 97.06 191 GLU A N 1
ATOM 1471 C CA . GLU A 1 191 ? -5.937 -5.586 17.890 1.00 97.06 191 GLU A CA 1
ATOM 1472 C C . GLU A 1 191 ? -5.538 -6.985 17.409 1.00 97.06 191 GLU A C 1
ATOM 1474 O O . GLU A 1 191 ? -4.502 -7.141 16.767 1.00 97.06 191 GLU A O 1
ATOM 1479 N N . ARG A 1 192 ? -6.398 -7.990 17.621 1.00 96.75 192 ARG A N 1
ATOM 1480 C CA . ARG A 1 192 ? -6.159 -9.355 17.128 1.00 96.75 192 ARG A CA 1
ATOM 1481 C C . ARG A 1 192 ? -6.061 -9.416 15.605 1.00 96.75 192 ARG A C 1
ATOM 1483 O O . ARG A 1 192 ? -5.147 -10.054 15.093 1.00 96.75 192 ARG A O 1
ATOM 1490 N N . SER A 1 193 ? -6.961 -8.749 14.883 1.00 94.88 193 SER A N 1
ATOM 1491 C CA . SER A 1 193 ? -6.906 -8.705 13.416 1.00 94.88 193 SER A CA 1
ATOM 1492 C C . SER A 1 193 ? -5.645 -7.999 12.909 1.00 94.88 193 SER A C 1
ATOM 1494 O O . SER A 1 193 ? -5.007 -8.485 11.981 1.00 94.88 193 SER A O 1
ATOM 1496 N N . ILE A 1 194 ? -5.245 -6.886 13.533 1.00 96.56 194 ILE A N 1
ATOM 1497 C CA . ILE A 1 194 ? -4.018 -6.162 13.165 1.00 96.56 194 ILE A CA 1
ATOM 1498 C C . ILE A 1 194 ? -2.778 -7.022 13.418 1.00 96.56 194 ILE A C 1
ATOM 1500 O O . ILE A 1 194 ? -1.899 -7.074 12.560 1.00 96.56 194 ILE A O 1
ATOM 1504 N N . LEU A 1 195 ? -2.718 -7.720 14.555 1.00 96.38 195 LEU A N 1
ATOM 1505 C CA . LEU A 1 195 ? -1.610 -8.614 14.888 1.00 96.38 195 LEU A CA 1
ATOM 1506 C C . LEU A 1 195 ? -1.449 -9.721 13.837 1.00 96.38 195 LEU A C 1
ATOM 1508 O O . LEU A 1 195 ? -0.340 -9.958 13.369 1.00 96.38 195 LEU A O 1
ATOM 1512 N N . LEU A 1 196 ? -2.552 -10.355 13.424 1.00 95.62 196 LEU A N 1
ATOM 1513 C CA . LEU A 1 196 ? -2.527 -11.383 12.379 1.00 95.62 196 LEU A CA 1
ATOM 1514 C C . LEU A 1 196 ? -2.010 -10.825 11.048 1.00 95.62 196 LEU A C 1
ATOM 1516 O O . LEU A 1 196 ? -1.115 -11.410 10.446 1.00 95.62 196 LEU A O 1
ATOM 1520 N N . ILE A 1 197 ? -2.508 -9.658 10.623 1.00 95.69 197 ILE A N 1
ATOM 1521 C CA . ILE A 1 197 ? -2.031 -8.981 9.406 1.00 95.69 197 ILE A CA 1
ATOM 1522 C C . ILE A 1 197 ? -0.526 -8.682 9.500 1.00 95.69 197 ILE A C 1
ATOM 1524 O O . ILE A 1 197 ? 0.200 -8.820 8.513 1.00 95.69 197 ILE A O 1
ATOM 1528 N N . PHE A 1 198 ? -0.046 -8.260 10.671 1.00 96.31 198 PHE A N 1
ATOM 1529 C CA . PHE A 1 198 ? 1.365 -7.957 10.886 1.00 96.31 198 PHE A CA 1
ATOM 1530 C C . PHE A 1 198 ? 2.249 -9.206 10.786 1.00 96.31 198 PHE A C 1
ATOM 1532 O O . PHE A 1 198 ? 3.280 -9.162 10.112 1.00 96.31 198 PHE A O 1
ATOM 1539 N N . GLU A 1 199 ? 1.839 -10.321 11.394 1.00 95.06 199 GLU A N 1
ATOM 1540 C CA . GLU A 1 199 ? 2.566 -11.590 11.276 1.00 95.06 199 GLU A CA 1
ATOM 1541 C C . GLU A 1 199 ? 2.590 -12.083 9.822 1.00 95.06 199 GLU A C 1
ATOM 1543 O O . GLU A 1 199 ? 3.664 -12.389 9.308 1.00 95.06 199 GLU A O 1
ATOM 1548 N N . CYS A 1 200 ? 1.471 -12.013 9.092 1.00 93.50 200 CYS A N 1
ATOM 1549 C CA . CYS A 1 200 ? 1.459 -12.338 7.660 1.00 93.50 200 CYS A CA 1
ATOM 1550 C C . CYS A 1 200 ? 2.421 -11.448 6.850 1.00 93.50 200 CYS A C 1
ATOM 1552 O O . CYS A 1 200 ? 3.116 -11.921 5.949 1.00 93.50 200 CYS A O 1
ATOM 1554 N N . ALA A 1 201 ? 2.508 -10.153 7.170 1.00 94.31 201 ALA A N 1
ATOM 1555 C CA . ALA A 1 201 ? 3.439 -9.239 6.507 1.00 94.31 201 ALA A CA 1
ATOM 1556 C C . ALA A 1 201 ? 4.907 -9.578 6.792 1.00 94.31 201 ALA A C 1
ATOM 1558 O O . ALA A 1 201 ? 5.765 -9.399 5.922 1.00 94.31 201 ALA A O 1
ATOM 1559 N N . LYS A 1 202 ? 5.202 -10.065 7.997 1.00 95.56 202 LYS A N 1
ATOM 1560 C CA . LYS A 1 202 ? 6.534 -10.523 8.391 1.00 95.56 202 LYS A CA 1
ATOM 1561 C C . LYS A 1 202 ? 6.905 -11.832 7.693 1.00 95.56 202 LYS A C 1
ATOM 1563 O O . LYS A 1 202 ? 8.023 -11.940 7.195 1.00 95.56 202 LYS A O 1
ATOM 1568 N N . GLU A 1 203 ? 5.982 -12.783 7.600 1.00 93.94 203 GLU A N 1
ATOM 1569 C CA . GLU A 1 203 ? 6.187 -14.041 6.874 1.00 93.94 203 GLU A CA 1
ATOM 1570 C C . GLU A 1 203 ? 6.427 -13.800 5.381 1.00 93.94 203 GLU A C 1
ATOM 1572 O O . GLU A 1 203 ? 7.415 -14.289 4.834 1.00 93.94 203 GLU A O 1
ATOM 1577 N N . ALA A 1 204 ? 5.611 -12.956 4.739 1.00 93.81 204 ALA A N 1
ATOM 1578 C CA . ALA A 1 204 ? 5.820 -12.571 3.343 1.00 93.81 204 ALA A CA 1
ATOM 1579 C C . ALA A 1 204 ? 7.209 -11.941 3.125 1.00 93.81 204 ALA A C 1
ATOM 1581 O O . ALA A 1 204 ? 7.910 -12.280 2.174 1.00 93.81 204 ALA A O 1
ATOM 1582 N N . ALA A 1 205 ? 7.655 -11.076 4.043 1.00 93.94 205 ALA A N 1
ATOM 1583 C CA . ALA A 1 205 ? 8.992 -10.486 3.980 1.00 93.94 205 ALA A CA 1
ATOM 1584 C C . ALA A 1 205 ? 10.120 -11.517 4.180 1.00 93.94 205 ALA A C 1
ATOM 1586 O O . ALA A 1 205 ? 11.196 -11.366 3.602 1.00 93.94 205 ALA A O 1
ATOM 1587 N N . SER A 1 206 ? 9.890 -12.564 4.977 1.00 96.12 206 SER A N 1
ATOM 1588 C CA . SER A 1 206 ? 10.845 -13.665 5.142 1.00 96.12 206 SER A CA 1
ATOM 1589 C C . SER A 1 206 ? 10.990 -14.487 3.863 1.00 96.12 206 SER A C 1
ATOM 1591 O O . SER A 1 206 ? 12.101 -14.887 3.521 1.00 96.12 206 SER A O 1
ATOM 1593 N N . ILE A 1 207 ? 9.889 -14.724 3.144 1.00 94.44 207 ILE A N 1
ATOM 1594 C CA . ILE A 1 207 ? 9.922 -15.402 1.843 1.00 94.44 207 ILE A CA 1
ATOM 1595 C C . ILE A 1 207 ? 10.671 -14.535 0.829 1.00 94.44 207 ILE A C 1
ATOM 1597 O O . ILE A 1 207 ? 11.567 -15.032 0.155 1.00 94.44 207 ILE A O 1
ATOM 1601 N N . ASP A 1 208 ? 10.381 -13.231 0.770 1.00 94.94 208 ASP A N 1
ATOM 1602 C CA . ASP A 1 208 ? 11.099 -12.291 -0.102 1.00 94.94 208 ASP A CA 1
ATOM 1603 C C . ASP A 1 208 ? 12.617 -12.321 0.135 1.00 94.94 208 ASP A C 1
ATOM 1605 O O . ASP A 1 208 ? 13.404 -12.263 -0.814 1.00 94.94 208 ASP A O 1
ATOM 1609 N N . LEU A 1 209 ? 13.038 -12.420 1.401 1.00 95.75 209 LEU A N 1
ATOM 1610 C CA . LEU A 1 209 ? 14.448 -12.547 1.757 1.00 95.75 209 LEU A CA 1
ATOM 1611 C C . LEU A 1 209 ? 15.036 -13.864 1.235 1.00 95.75 209 LEU A C 1
ATOM 1613 O O . LEU A 1 209 ? 16.051 -13.838 0.543 1.00 95.75 209 LEU A O 1
ATOM 1617 N N . ALA A 1 210 ? 14.368 -14.991 1.486 1.00 94.94 210 ALA A N 1
ATOM 1618 C CA . ALA A 1 210 ? 14.819 -16.301 1.020 1.00 94.94 210 ALA A CA 1
ATOM 1619 C C . ALA A 1 210 ? 14.900 -16.385 -0.518 1.00 94.94 210 ALA A C 1
ATOM 1621 O O . ALA A 1 210 ? 15.842 -16.958 -1.066 1.00 94.94 210 ALA A O 1
ATOM 1622 N N . LEU A 1 211 ? 13.950 -15.774 -1.234 1.00 93.62 211 LEU A N 1
ATOM 1623 C CA . LEU A 1 211 ? 13.964 -15.702 -2.699 1.00 93.62 211 LEU A CA 1
ATOM 1624 C C . LEU A 1 211 ? 15.153 -14.891 -3.220 1.00 93.62 211 LEU A C 1
ATOM 1626 O O . LEU A 1 211 ? 15.784 -15.274 -4.211 1.00 93.62 211 LEU A O 1
ATOM 1630 N N . ARG A 1 212 ? 15.483 -13.785 -2.546 1.00 94.62 212 ARG A N 1
ATOM 1631 C CA . ARG A 1 212 ? 16.649 -12.964 -2.882 1.00 94.62 212 ARG A CA 1
ATOM 1632 C C . ARG A 1 212 ? 17.948 -13.731 -2.672 1.00 94.62 212 ARG A C 1
ATOM 1634 O O . ARG A 1 212 ? 18.751 -13.799 -3.599 1.00 94.62 212 ARG A O 1
ATOM 1641 N N . GLU A 1 213 ? 18.111 -14.354 -1.510 1.00 95.44 213 GLU A N 1
ATOM 1642 C CA . GLU A 1 213 ? 19.272 -15.194 -1.199 1.00 95.44 213 GLU A CA 1
ATOM 1643 C C . GLU A 1 213 ? 19.408 -16.349 -2.202 1.00 95.44 213 GLU A C 1
ATOM 1645 O O . GLU A 1 213 ? 20.502 -16.640 -2.683 1.00 95.44 213 GLU A O 1
ATOM 1650 N N . GLY A 1 214 ? 18.292 -16.971 -2.595 1.00 91.75 214 GLY A N 1
ATOM 1651 C CA . GLY A 1 214 ? 18.263 -18.001 -3.631 1.00 91.75 214 GLY A CA 1
ATOM 1652 C C . GLY A 1 214 ? 18.827 -17.518 -4.971 1.00 91.75 214 GLY A C 1
ATOM 1653 O O . GLY A 1 214 ? 19.663 -18.200 -5.566 1.00 91.75 214 GLY A O 1
ATOM 1654 N N . ARG A 1 215 ? 18.429 -16.327 -5.437 1.00 93.50 215 ARG A N 1
ATOM 1655 C CA . ARG A 1 215 ? 18.960 -15.744 -6.684 1.00 93.50 215 ARG A CA 1
ATOM 1656 C C . ARG A 1 215 ? 20.438 -15.402 -6.588 1.00 93.50 215 ARG A C 1
ATOM 1658 O O . ARG A 1 215 ? 21.186 -15.721 -7.510 1.00 93.50 215 ARG A O 1
ATOM 1665 N N . GLU A 1 216 ? 20.852 -14.785 -5.487 1.00 95.12 216 GLU A N 1
ATOM 1666 C CA . GLU A 1 216 ? 22.256 -14.443 -5.252 1.00 95.12 216 GLU A CA 1
ATOM 1667 C C . GLU A 1 216 ? 23.126 -15.706 -5.246 1.00 95.12 216 GLU A C 1
ATOM 1669 O O . GLU A 1 216 ? 24.176 -15.740 -5.884 1.00 95.12 216 GLU A O 1
ATOM 1674 N N . ASN A 1 217 ? 22.654 -16.792 -4.631 1.00 93.62 217 ASN A N 1
ATOM 1675 C CA . ASN A 1 217 ? 23.355 -18.074 -4.635 1.00 93.62 217 ASN A CA 1
ATOM 1676 C C . ASN A 1 217 ? 23.488 -18.678 -6.040 1.00 93.62 217 ASN A C 1
ATOM 1678 O O . ASN A 1 217 ? 24.555 -19.193 -6.381 1.00 93.62 217 ASN A O 1
ATOM 1682 N N . VAL A 1 218 ? 22.441 -18.601 -6.869 1.00 95.00 218 VAL A N 1
ATOM 1683 C CA . VAL A 1 218 ? 22.495 -19.052 -8.271 1.00 95.00 218 VAL A CA 1
ATOM 1684 C C . VAL A 1 218 ? 23.489 -18.212 -9.075 1.00 95.00 218 VAL A C 1
ATOM 1686 O O . VAL A 1 218 ? 24.305 -18.765 -9.813 1.00 95.00 218 VAL A O 1
ATOM 1689 N N . GLU A 1 219 ? 23.482 -16.890 -8.899 1.00 95.06 219 GLU A N 1
ATOM 1690 C CA . GLU A 1 219 ? 24.427 -15.995 -9.571 1.00 95.06 219 GLU A CA 1
ATOM 1691 C C . GLU A 1 219 ? 25.876 -16.279 -9.145 1.00 95.06 219 GLU A C 1
ATOM 1693 O O . GLU A 1 219 ? 26.773 -16.387 -9.983 1.00 95.06 219 GLU A O 1
ATOM 1698 N N . MET A 1 220 ? 26.117 -16.461 -7.847 1.00 93.56 220 MET A N 1
ATOM 1699 C CA . MET A 1 220 ? 27.443 -16.777 -7.318 1.00 93.56 220 MET A CA 1
ATOM 1700 C C . MET A 1 220 ? 27.928 -18.162 -7.758 1.00 93.56 220 MET A C 1
ATOM 1702 O O . MET A 1 220 ? 29.116 -18.328 -8.043 1.00 93.56 220 MET A O 1
ATOM 1706 N N . ALA A 1 221 ? 27.031 -19.146 -7.873 1.00 93.75 221 ALA A N 1
ATOM 1707 C CA . ALA A 1 221 ? 27.354 -20.449 -8.445 1.00 93.75 221 ALA A CA 1
ATOM 1708 C C . ALA A 1 221 ? 27.780 -20.323 -9.917 1.00 93.75 221 ALA A C 1
ATOM 1710 O O . ALA A 1 221 ? 28.827 -20.856 -10.282 1.00 93.75 221 ALA A O 1
ATOM 1711 N N . ALA A 1 222 ? 27.052 -19.542 -10.722 1.00 94.19 222 ALA A N 1
ATOM 1712 C CA . ALA A 1 222 ? 27.411 -19.282 -12.115 1.00 94.19 222 ALA A CA 1
ATOM 1713 C C . ALA A 1 222 ? 28.772 -18.571 -12.241 1.00 94.19 222 ALA A C 1
ATOM 1715 O O . ALA A 1 222 ? 29.608 -18.972 -13.048 1.00 94.19 222 ALA A O 1
ATOM 1716 N N . ARG A 1 223 ? 29.044 -17.565 -11.395 1.00 94.44 223 ARG A N 1
ATOM 1717 C CA . ARG A 1 223 ? 30.355 -16.886 -11.341 1.00 94.44 223 ARG A CA 1
ATOM 1718 C C . ARG A 1 223 ? 31.486 -17.843 -10.958 1.00 94.44 223 ARG A C 1
ATOM 1720 O O . ARG A 1 223 ? 32.582 -17.750 -11.507 1.00 94.44 223 ARG A O 1
ATOM 1727 N N . ARG A 1 224 ? 31.241 -18.761 -10.018 1.00 94.81 224 ARG A N 1
ATOM 1728 C CA . ARG A 1 224 ? 32.219 -19.783 -9.615 1.00 94.81 224 ARG A CA 1
ATOM 1729 C C . ARG A 1 224 ? 32.519 -20.748 -10.757 1.00 94.81 224 ARG A C 1
ATOM 1731 O O . ARG A 1 224 ? 33.678 -21.119 -10.932 1.00 94.81 224 ARG A O 1
ATOM 1738 N N . ASP A 1 225 ? 31.503 -21.147 -11.510 1.00 96.06 225 ASP A N 1
ATOM 1739 C CA . ASP A 1 225 ? 31.674 -22.050 -12.645 1.00 96.06 225 ASP A CA 1
ATOM 1740 C C . ASP A 1 225 ? 32.401 -21.359 -13.812 1.00 96.06 225 ASP A C 1
ATOM 1742 O O . ASP A 1 225 ? 33.326 -21.949 -14.368 1.00 96.06 225 ASP A O 1
ATOM 1746 N N . ASP A 1 226 ? 32.103 -20.087 -14.110 1.00 96.06 226 ASP A N 1
ATOM 1747 C CA . ASP A 1 226 ? 32.882 -19.277 -15.066 1.00 96.06 226 ASP A CA 1
ATOM 1748 C C . ASP A 1 226 ? 34.356 -19.171 -14.650 1.00 96.06 226 ASP A C 1
ATOM 1750 O O . ASP A 1 226 ? 35.258 -19.484 -15.431 1.00 96.06 226 ASP A O 1
ATOM 1754 N N . LEU A 1 227 ? 34.614 -18.814 -13.388 1.00 95.50 227 LEU A N 1
ATOM 1755 C CA . LEU A 1 227 ? 35.972 -18.737 -12.854 1.00 95.50 227 LEU A CA 1
ATOM 1756 C C . LEU A 1 227 ? 36.698 -20.083 -12.972 1.00 95.50 227 LEU A C 1
ATOM 1758 O O . LEU A 1 227 ? 37.857 -20.118 -13.386 1.00 95.50 227 LEU A O 1
ATOM 1762 N N . ARG A 1 228 ? 36.026 -21.190 -12.633 1.00 93.81 228 ARG A N 1
ATOM 1763 C CA . ARG A 1 228 ? 36.587 -22.541 -12.751 1.00 93.81 228 ARG A CA 1
ATOM 1764 C C . ARG A 1 228 ? 36.916 -22.884 -14.200 1.00 93.81 228 ARG A C 1
ATOM 1766 O O . ARG A 1 228 ? 37.978 -23.446 -14.439 1.00 93.81 228 ARG A O 1
ATOM 1773 N N . ASN A 1 229 ? 36.061 -22.525 -15.152 1.00 93.44 229 ASN A N 1
ATOM 1774 C CA . ASN A 1 229 ? 36.312 -22.757 -16.573 1.00 93.44 229 ASN A CA 1
ATOM 1775 C C . ASN A 1 229 ? 37.526 -21.958 -17.065 1.00 93.44 229 ASN A C 1
ATOM 1777 O O . ASN A 1 229 ? 38.406 -22.513 -17.725 1.00 93.44 229 ASN A O 1
ATOM 1781 N N . ARG A 1 230 ? 37.623 -20.677 -16.689 1.00 92.38 230 ARG A N 1
ATOM 1782 C CA . ARG A 1 230 ? 38.757 -19.810 -17.053 1.00 92.38 230 ARG A CA 1
ATOM 1783 C C . ARG A 1 230 ? 40.066 -20.310 -16.441 1.00 92.38 230 ARG A C 1
ATOM 1785 O O . ARG A 1 230 ? 41.059 -20.432 -17.152 1.00 92.38 230 ARG A O 1
ATOM 1792 N N . LEU A 1 231 ? 40.061 -20.664 -15.152 1.00 91.56 231 LEU A N 1
ATOM 1793 C CA . LEU A 1 231 ? 41.224 -21.259 -14.488 1.00 91.56 231 LEU A CA 1
ATOM 1794 C C . LEU A 1 231 ? 41.592 -22.622 -15.081 1.00 91.56 231 LEU A C 1
ATOM 1796 O O . LEU A 1 231 ? 42.769 -22.885 -15.296 1.00 91.56 231 LEU A O 1
ATOM 1800 N N . GLY A 1 232 ? 40.606 -23.466 -15.387 1.00 89.25 232 GLY A N 1
ATOM 1801 C CA . GLY A 1 232 ? 40.824 -24.766 -16.018 1.00 89.25 232 GLY A CA 1
ATOM 1802 C C . GLY A 1 232 ? 41.508 -24.640 -17.379 1.00 89.25 232 GLY A C 1
ATOM 1803 O O . GLY A 1 232 ? 42.457 -25.367 -17.651 1.00 89.25 232 GLY A O 1
ATOM 1804 N N . SER A 1 233 ? 41.095 -23.663 -18.193 1.00 87.25 233 SER A N 1
ATOM 1805 C CA . SER A 1 233 ? 41.746 -23.367 -19.474 1.00 87.25 233 SER A CA 1
ATOM 1806 C C . SER A 1 233 ? 43.200 -22.918 -19.318 1.00 87.25 233 SER A C 1
ATOM 1808 O O . SER A 1 233 ? 44.021 -23.271 -20.155 1.00 87.25 233 SER A O 1
ATOM 1810 N N . ILE A 1 234 ? 43.525 -22.132 -18.288 1.00 85.81 234 ILE A N 1
ATOM 1811 C CA . ILE A 1 234 ? 44.895 -21.642 -18.063 1.00 85.81 234 ILE A CA 1
ATOM 1812 C C . ILE A 1 234 ? 45.792 -22.764 -17.535 1.00 85.81 234 ILE A C 1
ATOM 1814 O O . ILE A 1 234 ? 46.905 -22.944 -18.012 1.00 85.81 234 ILE A O 1
ATOM 1818 N N . LEU A 1 235 ? 45.313 -23.514 -16.540 1.00 83.75 235 LEU A N 1
ATOM 1819 C CA . LEU A 1 235 ? 46.122 -24.512 -15.839 1.00 83.75 235 LEU A CA 1
ATOM 1820 C C . LEU A 1 235 ? 46.258 -25.826 -16.613 1.00 83.75 235 LEU A C 1
ATOM 1822 O O . LEU A 1 235 ? 47.266 -26.509 -16.472 1.00 83.75 235 LEU A O 1
ATOM 1826 N N . TYR A 1 236 ? 45.248 -26.189 -17.407 1.00 81.94 236 TYR A N 1
ATOM 1827 C CA . TYR A 1 236 ? 45.168 -27.494 -18.069 1.00 81.94 236 TYR A CA 1
ATOM 1828 C C . TYR A 1 236 ? 44.914 -27.403 -19.583 1.00 81.94 236 TYR A C 1
ATOM 1830 O O . TYR A 1 236 ? 44.726 -28.430 -20.234 1.00 81.94 236 TYR A O 1
ATOM 1838 N N . GLY A 1 237 ? 44.895 -26.197 -20.162 1.00 70.56 237 GLY A N 1
ATOM 1839 C CA . GLY A 1 237 ? 44.885 -26.004 -21.614 1.00 70.56 237 GLY A CA 1
ATOM 1840 C C . GLY A 1 237 ? 46.246 -26.310 -22.248 1.00 70.56 237 GLY A C 1
ATOM 1841 O O . GLY A 1 237 ? 47.248 -26.464 -21.556 1.00 70.56 237 GLY A O 1
ATOM 1842 N N . ALA A 1 238 ? 46.297 -26.370 -23.582 1.00 59.84 238 ALA A N 1
ATOM 1843 C CA . ALA A 1 238 ? 47.500 -26.743 -24.341 1.00 59.84 238 ALA A CA 1
ATOM 1844 C C . ALA A 1 238 ? 48.733 -25.843 -24.085 1.00 59.84 238 ALA A C 1
ATOM 1846 O O . ALA A 1 238 ? 49.853 -26.272 -24.340 1.00 59.84 238 ALA A O 1
ATOM 1847 N N . GLU A 1 239 ? 48.538 -24.629 -23.559 1.00 56.75 239 GLU A N 1
ATOM 1848 C CA . GLU A 1 239 ? 49.604 -23.692 -23.162 1.00 56.75 239 GLU A CA 1
ATOM 1849 C C . GLU A 1 239 ? 50.092 -23.880 -21.709 1.00 56.75 239 GLU A C 1
ATOM 1851 O O . GLU A 1 239 ? 51.119 -23.323 -21.332 1.00 56.75 239 GLU A O 1
ATOM 1856 N N . GLY A 1 240 ? 49.364 -24.641 -20.882 1.00 54.72 240 GLY A N 1
ATOM 1857 C CA . GLY A 1 240 ? 49.626 -24.804 -19.446 1.00 54.72 240 GLY A CA 1
ATOM 1858 C C . GLY A 1 240 ? 50.563 -25.960 -19.087 1.00 54.72 240 GLY A C 1
ATOM 1859 O O . GLY A 1 240 ? 50.972 -26.070 -17.933 1.00 54.72 240 GLY A O 1
ATOM 1860 N N . VAL A 1 241 ? 50.924 -26.818 -20.048 1.00 52.91 241 VAL A N 1
ATOM 1861 C CA . VAL A 1 241 ? 51.971 -27.827 -19.845 1.00 52.91 241 VAL A CA 1
ATOM 1862 C C . VAL A 1 241 ? 53.313 -27.102 -19.935 1.00 52.91 241 VAL A C 1
ATOM 1864 O O . VAL A 1 241 ? 53.648 -26.620 -21.018 1.00 52.91 241 VAL A O 1
ATOM 1867 N N . PRO A 1 242 ? 54.104 -27.005 -18.848 1.00 55.97 242 PRO A N 1
ATOM 1868 C CA . PRO A 1 242 ? 55.469 -26.534 -18.972 1.00 55.97 242 PRO A CA 1
ATOM 1869 C C . PRO A 1 242 ? 56.173 -27.511 -19.905 1.00 55.97 242 PRO A C 1
ATOM 1871 O O . PRO A 1 242 ? 56.294 -28.696 -19.591 1.00 55.97 242 PRO A O 1
ATOM 1874 N N . THR A 1 243 ? 56.609 -27.042 -21.070 1.00 53.09 243 THR A N 1
ATOM 1875 C CA . THR A 1 243 ? 57.558 -27.799 -21.872 1.00 53.09 243 THR A CA 1
ATOM 1876 C C . THR A 1 243 ? 58.822 -27.875 -21.027 1.00 53.09 243 THR A C 1
ATOM 1878 O O . THR A 1 243 ? 59.594 -26.917 -20.981 1.00 53.09 243 THR A O 1
ATOM 1881 N N . GLU A 1 244 ? 59.017 -28.974 -20.297 1.00 56.22 244 GLU A N 1
ATOM 1882 C CA . GLU A 1 244 ? 60.327 -29.333 -19.764 1.00 56.22 244 GLU A CA 1
ATOM 1883 C C . GLU A 1 244 ? 61.234 -29.569 -20.972 1.00 56.22 244 GLU A C 1
ATOM 1885 O O . GLU A 1 244 ? 61.427 -30.684 -21.449 1.00 56.22 244 GLU A O 1
ATOM 1890 N N . ALA A 1 245 ? 61.750 -28.480 -21.536 1.00 56.44 245 ALA A N 1
ATOM 1891 C CA . ALA A 1 245 ? 62.871 -28.541 -22.438 1.00 56.44 245 ALA A CA 1
ATOM 1892 C C . ALA A 1 245 ? 64.055 -28.970 -21.573 1.00 56.44 245 ALA A C 1
ATOM 1894 O O . ALA A 1 245 ? 64.659 -28.151 -20.877 1.00 56.44 245 ALA A O 1
ATOM 1895 N N . THR A 1 246 ? 64.351 -30.270 -21.574 1.00 59.56 246 THR A N 1
ATOM 1896 C CA . THR A 1 246 ? 65.636 -30.794 -21.115 1.00 59.56 246 THR A CA 1
ATOM 1897 C C . THR A 1 246 ? 66.721 -29.958 -21.782 1.00 59.56 246 THR A C 1
ATOM 1899 O O . THR A 1 246 ? 66.865 -29.968 -23.006 1.00 59.56 246 THR A O 1
ATOM 1902 N N . SER A 1 247 ? 67.407 -29.135 -20.991 1.00 64.06 247 SER A N 1
ATOM 1903 C CA . SER A 1 247 ? 68.411 -28.218 -21.510 1.00 64.06 247 SER A CA 1
ATOM 1904 C C . SER A 1 247 ? 69.642 -29.029 -21.881 1.00 64.06 247 SER A C 1
ATOM 1906 O O . SER A 1 247 ? 70.445 -29.380 -21.022 1.00 64.06 247 SER A O 1
ATOM 1908 N N . GLU A 1 248 ? 69.810 -29.296 -23.173 1.00 68.38 248 GLU A N 1
ATOM 1909 C CA . GLU A 1 248 ? 71.003 -29.950 -23.718 1.00 68.38 248 GLU A CA 1
ATOM 1910 C C . GLU A 1 248 ? 72.284 -29.206 -23.287 1.00 68.38 248 GLU A C 1
ATOM 1912 O O . GLU A 1 248 ? 73.314 -29.814 -23.009 1.00 68.38 248 GLU A O 1
ATOM 1917 N N . ALA A 1 249 ? 72.202 -27.881 -23.107 1.00 73.00 249 ALA A N 1
ATOM 1918 C CA . ALA A 1 249 ? 73.285 -27.079 -22.545 1.00 73.00 249 ALA A CA 1
ATOM 1919 C C . ALA A 1 249 ? 73.592 -27.427 -21.074 1.00 73.00 249 ALA A C 1
ATOM 1921 O O . ALA A 1 249 ? 74.763 -27.452 -20.694 1.00 73.00 249 ALA A O 1
ATOM 1922 N N . ALA A 1 250 ? 72.580 -27.715 -20.249 1.00 70.56 250 ALA A N 1
ATOM 1923 C CA . ALA A 1 250 ? 72.781 -28.163 -18.871 1.00 70.56 250 ALA A CA 1
ATOM 1924 C C . ALA A 1 250 ? 73.428 -29.556 -18.821 1.00 70.56 250 ALA A C 1
ATOM 1926 O O . ALA A 1 250 ? 74.376 -29.753 -18.060 1.00 70.56 250 ALA A O 1
ATOM 1927 N N . ASP A 1 251 ? 73.013 -30.486 -19.681 1.00 76.62 251 ASP A N 1
ATOM 1928 C CA . ASP A 1 251 ? 73.636 -31.812 -19.785 1.00 76.62 251 ASP A CA 1
ATOM 1929 C C . ASP A 1 251 ? 75.092 -31.722 -20.264 1.00 76.62 251 ASP A C 1
ATOM 1931 O O . ASP A 1 251 ? 75.980 -32.353 -19.685 1.00 76.62 251 ASP A O 1
ATOM 1935 N N . VAL A 1 252 ? 75.383 -30.860 -21.245 1.00 83.62 252 VAL A N 1
ATOM 1936 C CA . VAL A 1 252 ? 76.754 -30.599 -21.720 1.00 83.62 252 VAL A CA 1
ATOM 1937 C C . VAL A 1 252 ? 77.625 -29.989 -20.621 1.00 83.62 252 VAL A C 1
ATOM 1939 O O . VAL A 1 252 ? 78.787 -30.375 -20.475 1.00 83.62 252 VAL A O 1
ATOM 1942 N N . VAL A 1 253 ? 77.100 -29.049 -19.831 1.00 82.56 253 VAL A N 1
ATOM 1943 C CA . VAL A 1 253 ? 77.848 -28.461 -18.709 1.00 82.56 253 VAL A CA 1
ATOM 1944 C C . VAL A 1 253 ? 78.122 -29.519 -17.644 1.00 82.56 253 VAL A C 1
ATOM 1946 O O . VAL A 1 253 ? 79.259 -29.635 -17.191 1.00 82.56 253 VAL A O 1
ATOM 1949 N N . THR A 1 254 ? 77.134 -30.344 -17.303 1.00 81.06 254 THR A N 1
ATOM 1950 C CA . THR A 1 254 ? 77.272 -31.395 -16.285 1.00 81.06 254 THR A CA 1
ATOM 1951 C C . THR A 1 254 ? 78.274 -32.466 -16.729 1.00 81.06 254 THR A C 1
ATOM 1953 O O . THR A 1 254 ? 79.162 -32.843 -15.966 1.00 81.06 254 THR A O 1
ATOM 1956 N N . SER A 1 255 ? 78.221 -32.863 -18.004 1.00 82.81 255 SER A N 1
ATOM 1957 C CA . SER A 1 255 ? 79.199 -33.739 -18.658 1.00 82.81 255 SER A CA 1
ATOM 1958 C C . SER A 1 255 ? 80.622 -33.171 -18.597 1.00 82.81 255 SER A C 1
ATOM 1960 O O . SER A 1 255 ? 81.557 -33.870 -18.201 1.00 82.81 255 SER A O 1
ATOM 1962 N N . ARG A 1 256 ? 80.808 -31.892 -18.950 1.00 83.06 256 ARG A N 1
ATOM 1963 C CA . ARG A 1 256 ? 82.135 -31.255 -18.943 1.00 83.06 256 ARG A CA 1
ATOM 1964 C C . ARG A 1 256 ? 82.691 -31.081 -17.535 1.00 83.06 256 ARG A C 1
ATOM 1966 O O . ARG A 1 256 ? 83.896 -31.224 -17.343 1.00 83.06 256 ARG A O 1
ATOM 1973 N N . VAL A 1 257 ? 81.833 -30.792 -16.561 1.00 89.94 257 VAL A N 1
ATOM 1974 C CA . VAL A 1 257 ? 82.216 -30.708 -15.147 1.00 89.94 257 VAL A CA 1
ATOM 1975 C C . VAL A 1 257 ? 82.664 -32.077 -14.633 1.00 89.94 257 VAL A C 1
ATOM 1977 O O . VAL A 1 257 ? 83.719 -32.159 -14.007 1.00 89.94 257 VAL A O 1
ATOM 1980 N N . ALA A 1 258 ? 81.939 -33.152 -14.957 1.00 84.81 258 ALA A N 1
ATOM 1981 C CA . ALA A 1 258 ? 82.351 -34.514 -14.618 1.00 84.81 258 ALA A CA 1
ATOM 1982 C C . ALA A 1 258 ? 83.717 -34.864 -15.238 1.00 84.81 258 ALA A C 1
ATOM 1984 O O . ALA A 1 258 ? 84.636 -35.251 -14.520 1.00 84.81 258 ALA A O 1
ATOM 1985 N N . ALA A 1 259 ? 83.904 -34.593 -16.535 1.00 84.00 259 ALA A N 1
ATOM 1986 C CA . ALA A 1 259 ? 85.177 -34.832 -17.217 1.00 84.00 259 ALA A CA 1
ATOM 1987 C C . ALA A 1 259 ? 86.345 -34.025 -16.614 1.00 84.00 259 ALA A C 1
ATOM 1989 O O . ALA A 1 259 ? 87.466 -34.523 -16.509 1.00 84.00 259 ALA A O 1
ATOM 1990 N N . PHE A 1 260 ? 86.105 -32.782 -16.186 1.00 85.31 260 PHE A N 1
ATOM 1991 C CA . PHE A 1 260 ? 87.116 -31.984 -15.491 1.00 85.31 260 PHE A CA 1
ATOM 1992 C C . PHE A 1 260 ? 87.485 -32.579 -14.126 1.00 85.31 260 PHE A C 1
ATOM 1994 O O . PHE A 1 260 ? 88.663 -32.600 -13.763 1.00 85.31 260 PHE A O 1
ATOM 2001 N N . HIS A 1 261 ? 86.502 -33.072 -13.369 1.00 84.12 261 HIS A N 1
ATOM 2002 C CA . HIS A 1 261 ? 86.758 -33.735 -12.093 1.00 84.12 261 HIS A CA 1
ATOM 2003 C C . HIS A 1 261 ? 87.565 -35.026 -12.263 1.00 84.12 261 HIS A C 1
ATOM 2005 O O . HIS A 1 261 ? 88.508 -35.229 -11.496 1.00 84.12 261 HIS A O 1
ATOM 2011 N N . ASP A 1 262 ? 87.287 -35.819 -13.298 1.00 83.56 262 ASP A N 1
ATOM 2012 C CA . ASP A 1 262 ? 88.057 -37.027 -13.619 1.00 83.56 262 ASP A CA 1
ATOM 2013 C C . ASP A 1 262 ? 89.507 -36.692 -14.001 1.00 83.56 262 ASP A C 1
ATOM 2015 O O . ASP A 1 262 ? 90.449 -37.300 -13.489 1.00 83.56 262 ASP A O 1
ATOM 2019 N N . LEU A 1 263 ? 89.717 -35.658 -14.827 1.00 82.38 263 LEU A N 1
ATOM 2020 C CA . LEU A 1 263 ? 91.061 -35.177 -15.174 1.00 82.38 263 LEU A CA 1
ATOM 2021 C C . LEU A 1 263 ? 91.822 -34.657 -13.950 1.00 82.38 263 LEU A C 1
ATOM 2023 O O . LEU A 1 263 ? 93.017 -34.917 -13.797 1.00 82.38 263 LEU A O 1
ATOM 2027 N N . LYS A 1 264 ? 91.139 -33.937 -13.054 1.00 80.56 264 LYS A N 1
ATOM 2028 C CA . LYS A 1 264 ? 91.734 -33.465 -11.800 1.00 80.56 264 LYS A CA 1
ATOM 2029 C C . LYS A 1 264 ? 92.128 -34.636 -10.898 1.00 80.56 264 LYS A C 1
ATOM 2031 O O . LYS A 1 264 ? 93.203 -34.586 -10.304 1.00 80.56 264 LYS A O 1
ATOM 2036 N N . ALA A 1 265 ? 91.291 -35.668 -10.795 1.00 81.62 265 ALA A N 1
ATOM 2037 C CA . ALA A 1 265 ? 91.598 -36.867 -10.021 1.00 81.62 265 ALA A CA 1
ATOM 2038 C C . ALA A 1 265 ? 92.821 -37.603 -10.594 1.00 81.62 265 ALA A C 1
ATOM 2040 O O . ALA A 1 265 ? 93.751 -37.891 -9.846 1.00 81.62 265 ALA A O 1
ATOM 2041 N N . ALA A 1 266 ? 92.884 -37.793 -11.916 1.00 75.69 266 ALA A N 1
ATOM 2042 C CA . ALA A 1 266 ? 94.022 -38.426 -12.587 1.00 75.69 266 ALA A CA 1
ATOM 2043 C C . ALA A 1 266 ? 95.342 -37.653 -12.395 1.00 75.69 266 ALA A C 1
ATOM 2045 O O . ALA A 1 266 ? 96.390 -38.258 -12.180 1.00 75.69 266 ALA A O 1
ATOM 2046 N N . LEU A 1 267 ? 95.302 -36.315 -12.420 1.00 76.06 267 LEU A N 1
ATOM 2047 C CA . LEU A 1 267 ? 96.476 -35.469 -12.158 1.00 76.06 267 LEU A CA 1
ATOM 2048 C C . LEU A 1 267 ? 96.957 -35.546 -10.704 1.00 76.06 267 LEU A C 1
ATOM 2050 O O . LEU A 1 267 ? 98.158 -35.470 -10.451 1.00 76.06 267 LEU A O 1
ATOM 2054 N N . ILE A 1 268 ? 96.037 -35.673 -9.744 1.00 77.06 268 ILE A N 1
ATOM 2055 C CA . ILE A 1 268 ? 96.391 -35.881 -8.334 1.00 77.06 268 ILE A CA 1
ATOM 2056 C C . ILE A 1 268 ? 97.052 -37.253 -8.167 1.00 77.06 268 ILE A C 1
ATOM 2058 O O . ILE A 1 268 ? 98.096 -37.340 -7.524 1.00 77.06 268 ILE A O 1
ATOM 2062 N N . ASP A 1 269 ? 96.511 -38.289 -8.806 1.00 75.06 269 ASP A N 1
ATOM 2063 C CA . ASP A 1 269 ? 97.040 -39.655 -8.736 1.00 75.06 269 ASP A CA 1
ATOM 2064 C C . ASP A 1 269 ? 98.447 -39.762 -9.362 1.00 75.06 269 ASP A C 1
ATOM 2066 O O . ASP A 1 269 ? 99.365 -40.326 -8.766 1.00 75.06 269 ASP A O 1
ATOM 2070 N N . GLN A 1 270 ? 98.686 -39.090 -10.498 1.00 70.06 270 GLN A N 1
ATOM 2071 C CA . GLN A 1 270 ? 100.017 -38.993 -11.119 1.00 70.06 270 GLN A CA 1
ATOM 2072 C C . GLN A 1 270 ? 101.052 -38.263 -10.248 1.00 70.06 270 GLN A C 1
ATOM 2074 O O . GLN A 1 270 ? 102.236 -38.585 -10.311 1.00 70.06 270 GLN A O 1
ATOM 2079 N N . ARG A 1 271 ? 100.622 -37.293 -9.431 1.00 63.78 271 ARG A N 1
ATOM 2080 C CA . ARG A 1 271 ? 101.499 -36.519 -8.535 1.00 63.78 271 ARG A CA 1
ATOM 2081 C C . ARG A 1 271 ? 101.864 -37.272 -7.251 1.00 63.78 271 ARG A C 1
ATOM 2083 O O . ARG A 1 271 ? 102.822 -36.895 -6.588 1.00 63.78 271 ARG A O 1
ATOM 2090 N N . HIS A 1 272 ? 101.109 -38.310 -6.895 1.00 63.00 272 HIS A N 1
ATOM 2091 C CA . HIS A 1 272 ? 101.425 -39.204 -5.777 1.00 63.00 272 HIS A CA 1
ATOM 2092 C C . HIS A 1 272 ? 102.278 -40.417 -6.194 1.00 63.00 272 HIS A C 1
ATOM 2094 O O . HIS A 1 272 ? 102.810 -41.101 -5.322 1.00 63.00 272 HIS A O 1
ATOM 2100 N N . ALA A 1 273 ? 102.443 -40.659 -7.500 1.00 57.00 273 ALA A N 1
ATOM 2101 C CA . ALA A 1 273 ? 103.265 -41.734 -8.063 1.00 57.00 273 ALA A CA 1
ATOM 2102 C C . ALA A 1 273 ? 104.668 -41.281 -8.543 1.00 57.00 273 ALA A C 1
ATOM 2104 O O . ALA A 1 273 ? 105.410 -42.098 -9.092 1.00 57.00 273 ALA A O 1
ATOM 2105 N N . SER A 1 274 ? 105.031 -40.003 -8.340 1.00 50.19 274 SER A N 1
ATOM 2106 C CA . SER A 1 274 ? 106.347 -39.393 -8.631 1.00 50.19 274 SER A CA 1
ATOM 2107 C C . SER A 1 274 ? 107.034 -38.907 -7.361 1.00 50.19 274 SER A C 1
ATOM 2109 O O . SER A 1 274 ? 108.250 -39.146 -7.216 1.00 50.19 274 SER A O 1
#

Foldseek 3Di:
DPPVPVVVVVVVVVVVVVVCCVLQVQLVVQLVVCVVVPDDPPDPNSNVSSVVSNVVVVVVVVCVVVVVVVVVVVVVVVVVVVVVVVVVVVVVLVVLCVQQNPVLSVLLVLLVVLLVLLCPFPCNVVQVCHPDPVSSDCPVVSVLSSVLSSLLVVLCVVCVCVVVDPDDDPVRVVVNVVSVVSSVVSVVSNVVSSVVSNVSSVVSVVVSVVVVVVVVVVVVVVVVVVVVVVVCCCCPNPPNPPPPPVPPVVVVVVVVVVVVVVVVVVVVVVVVVD

Organism: NCBI:txid1799